Protein AF-A0A819XSJ1-F1 (afdb_monomer)

Foldseek 3Di:
DDPPPQAAECVLQQAQARDPALQDDPVSCVVRVVVVVHDPHHDDLVRVLVVLVVVLVPDPDLLSSLLSLVVNCSGHVLSSVVNCLVPVVPPLCSLEPPNLLVCLVCVVVSPDDDDDFDDDPVCVVPPVVRVVPDPDPPDQDFDDDQQQCPAVVGRSGPSCVSVRSSVVSFYHFAEAADLVVLLVQLVPDQEREAEQLGDDPVGGHDAPQSNCVSNVNRYLAEYQYADDWDQGPNAIAGHAHPHCLLQPLLVSLLCRLQVFQDDDVVLVVLLVVLQQVQQDPVCVSRSYSGDPSSCSVVSSLSSSLSSNVVSVVVVRGDDPPDDPDSSVSSVVVDDDSDNDDSDDDDDDDDDDD

Solvent-accessible surface area (backbone atoms only — not comparable to full-atom values): 20124 Å² total; per-residue (Å²): 132,82,87,78,73,82,62,54,30,72,55,32,74,63,38,14,87,70,24,58,73,50,49,50,49,72,64,54,22,55,79,37,55,38,62,85,79,55,73,95,62,71,41,57,70,64,62,51,41,53,56,47,51,55,56,46,68,72,41,96,46,56,61,60,34,29,53,52,50,52,56,34,39,63,46,19,37,46,59,34,50,36,44,39,68,78,35,39,84,79,37,45,39,30,50,4,38,50,31,29,58,61,44,22,79,37,28,86,79,70,67,82,71,93,73,86,86,86,84,58,88,85,38,74,93,39,57,65,67,59,56,66,70,51,91,67,86,87,78,78,80,86,70,84,79,77,14,63,69,37,54,80,74,35,65,51,36,80,32,32,48,41,50,37,64,18,51,82,61,42,84,52,32,57,56,80,57,54,68,71,58,40,35,51,42,38,77,74,32,88,61,28,77,46,72,20,52,19,10,22,65,99,22,22,20,53,54,69,60,58,49,32,64,43,28,78,62,40,44,48,41,30,18,30,29,82,61,79,69,40,78,56,97,89,45,64,34,42,59,16,59,66,39,67,68,55,44,54,57,6,53,49,49,21,33,59,70,35,40,39,77,67,87,58,71,65,54,55,51,50,34,54,50,50,47,57,75,59,46,47,73,73,38,45,72,28,45,21,84,39,52,61,76,86,48,40,67,58,45,16,48,54,24,15,37,54,47,40,56,50,24,58,77,69,65,36,36,65,51,76,78,76,67,94,52,52,60,61,53,51,57,73,68,49,91,69,64,60,90,71,85,86,70,83,88,82,80,86,77,86,78,87,128

Structure (mmCIF, N/CA/C/O backbone):
data_AF-A0A819XSJ1-F1
#
_entry.id   AF-A0A819XSJ1-F1
#
loop_
_atom_site.group_PDB
_atom_site.id
_atom_site.type_symbol
_atom_site.label_atom_id
_atom_site.label_alt_id
_atom_site.label_comp_id
_atom_site.label_asym_id
_atom_site.label_entity_id
_atom_site.label_seq_id
_atom_site.pdbx_PDB_ins_code
_atom_site.Cartn_x
_atom_site.Cartn_y
_atom_site.Cartn_z
_atom_site.occupancy
_atom_site.B_iso_or_equiv
_atom_site.auth_seq_id
_atom_site.auth_comp_id
_atom_site.auth_asym_id
_atom_site.auth_atom_id
_atom_site.pdbx_PDB_model_num
ATOM 1 N N . MET A 1 1 ? 4.311 -9.006 -23.759 1.00 27.94 1 MET A N 1
ATOM 2 C CA . MET A 1 1 ? 5.789 -9.013 -23.714 1.00 27.94 1 MET A CA 1
ATOM 3 C C . MET A 1 1 ? 6.229 -7.571 -23.551 1.00 27.94 1 MET A C 1
ATOM 5 O O . MET A 1 1 ? 5.946 -6.789 -24.447 1.00 27.94 1 MET A O 1
ATOM 9 N N . SER A 1 2 ? 6.826 -7.198 -22.417 1.00 34.12 2 SER A N 1
ATOM 10 C CA . SER A 1 2 ? 7.434 -5.867 -22.286 1.00 34.12 2 SER A CA 1
ATOM 11 C C . SER A 1 2 ? 8.738 -5.842 -23.084 1.00 34.12 2 SER A C 1
ATOM 13 O O . SER A 1 2 ? 9.500 -6.809 -23.054 1.00 34.12 2 SER A O 1
ATOM 15 N N . SER A 1 3 ? 8.996 -4.760 -23.816 1.00 36.22 3 SER A N 1
ATOM 16 C CA . SER A 1 3 ? 10.241 -4.569 -24.560 1.00 36.22 3 SER A CA 1
ATOM 17 C C . SER A 1 3 ? 11.361 -4.150 -23.607 1.00 36.22 3 SER A C 1
ATOM 19 O O . SER A 1 3 ? 11.744 -2.979 -23.562 1.00 36.22 3 SER A O 1
ATOM 21 N N . HIS A 1 4 ? 11.873 -5.103 -22.826 1.00 47.78 4 HIS A N 1
ATOM 22 C CA . HIS A 1 4 ? 13.018 -4.895 -21.942 1.00 47.78 4 HIS A CA 1
ATOM 23 C C . HIS A 1 4 ? 14.263 -4.525 -22.764 1.00 47.78 4 HIS A C 1
ATOM 25 O O . HIS A 1 4 ? 15.005 -5.379 -23.248 1.00 47.78 4 HIS A O 1
ATOM 31 N N . ARG A 1 5 ? 14.509 -3.219 -22.915 1.00 56.16 5 ARG A N 1
ATOM 32 C CA . ARG A 1 5 ? 15.832 -2.704 -23.269 1.00 56.16 5 ARG A CA 1
ATOM 33 C C . ARG A 1 5 ? 16.742 -2.972 -22.077 1.00 56.16 5 ARG A C 1
ATOM 35 O O . ARG A 1 5 ? 16.726 -2.197 -21.126 1.00 56.16 5 ARG A O 1
ATOM 42 N N . TYR A 1 6 ? 17.504 -4.062 -22.129 1.00 70.88 6 TYR A N 1
ATOM 43 C CA . TYR A 1 6 ? 18.502 -4.393 -21.113 1.00 70.88 6 TYR A CA 1
ATOM 44 C C . TYR A 1 6 ? 19.426 -3.191 -20.882 1.00 70.88 6 TYR A C 1
ATOM 46 O O . TYR A 1 6 ? 20.228 -2.827 -21.746 1.00 70.88 6 TYR A O 1
ATOM 54 N N . LEU A 1 7 ? 19.270 -2.545 -19.726 1.00 83.31 7 LEU A N 1
ATOM 55 C CA . LEU A 1 7 ? 20.141 -1.458 -19.308 1.00 83.31 7 LEU A CA 1
ATOM 56 C C . LEU A 1 7 ? 21.527 -2.036 -19.002 1.00 83.31 7 LEU A C 1
ATOM 58 O O . LEU A 1 7 ? 21.653 -3.147 -18.491 1.00 83.31 7 LEU A O 1
ATOM 62 N N . ILE A 1 8 ? 22.571 -1.274 -19.321 1.00 88.25 8 ILE A N 1
ATOM 63 C CA . ILE A 1 8 ? 23.965 -1.637 -19.043 1.00 88.25 8 ILE A CA 1
ATOM 64 C C . ILE A 1 8 ? 24.742 -0.422 -18.537 1.00 88.25 8 ILE A C 1
ATOM 66 O O . ILE A 1 8 ? 24.383 0.732 -18.798 1.00 88.25 8 ILE A O 1
ATOM 70 N N . GLY A 1 9 ? 25.826 -0.685 -17.813 1.00 89.88 9 GLY A N 1
ATOM 71 C CA . GLY A 1 9 ? 26.626 0.327 -17.142 1.00 89.88 9 GLY A CA 1
ATOM 72 C C . GLY A 1 9 ? 25.802 1.125 -16.132 1.00 89.88 9 GLY A C 1
ATOM 73 O O . GLY A 1 9 ? 24.841 0.630 -15.543 1.00 89.88 9 GLY A O 1
ATOM 74 N N . ARG A 1 10 ? 26.163 2.399 -15.953 1.00 91.31 10 ARG A N 1
ATOM 75 C CA . ARG A 1 10 ? 25.553 3.289 -14.953 1.00 91.31 10 ARG A CA 1
ATOM 76 C C . ARG A 1 10 ? 24.022 3.382 -15.043 1.00 91.31 10 ARG A C 1
ATOM 78 O O . ARG A 1 10 ? 23.401 3.639 -14.022 1.00 91.31 10 ARG A O 1
ATOM 85 N N . ASN A 1 11 ? 23.416 3.147 -16.208 1.00 90.38 11 ASN A N 1
ATOM 86 C CA . ASN A 1 11 ? 21.964 3.250 -16.381 1.00 90.38 11 ASN A CA 1
ATOM 87 C C . ASN A 1 11 ? 21.184 2.223 -15.538 1.00 90.38 11 ASN A C 1
ATOM 89 O O . ASN A 1 11 ? 20.106 2.555 -15.059 1.00 90.38 11 ASN A O 1
ATOM 93 N N . VAL A 1 12 ? 21.750 1.035 -15.278 1.00 89.75 12 VAL A N 1
ATOM 94 C CA . VAL A 1 12 ? 21.159 0.033 -14.361 1.00 89.75 12 VAL A CA 1
ATOM 95 C C . VAL A 1 12 ? 21.017 0.597 -12.942 1.00 89.75 12 VAL A C 1
ATOM 97 O O . VAL A 1 12 ? 20.032 0.343 -12.264 1.00 89.75 12 VAL A O 1
ATOM 100 N N . LEU A 1 13 ? 21.985 1.416 -12.519 1.00 90.12 13 LEU A N 1
ATOM 101 C CA . LEU A 1 13 ? 22.048 2.051 -11.195 1.00 90.12 13 LEU A CA 1
ATOM 102 C C . LEU A 1 13 ? 21.233 3.359 -11.114 1.00 90.12 13 LEU A C 1
ATOM 104 O O . LEU A 1 13 ? 21.347 4.102 -10.139 1.00 90.12 13 LEU A O 1
ATOM 108 N N . LEU A 1 14 ? 20.485 3.698 -12.170 1.00 89.06 14 LEU A N 1
ATOM 109 C CA . LEU A 1 14 ? 19.639 4.895 -12.255 1.00 89.06 14 LEU A CA 1
ATOM 110 C C . LEU A 1 14 ? 18.149 4.560 -12.420 1.00 89.06 14 LEU A C 1
ATOM 112 O O . LEU A 1 14 ? 17.313 5.405 -12.097 1.00 89.06 14 LEU A O 1
ATOM 116 N N . ASP A 1 15 ? 17.821 3.351 -12.885 1.00 88.06 15 ASP A N 1
ATOM 117 C CA . ASP A 1 15 ? 16.459 2.818 -12.906 1.00 88.06 15 ASP A CA 1
ATOM 118 C C . ASP A 1 15 ? 16.191 1.989 -11.641 1.00 88.06 15 ASP A C 1
ATOM 120 O O . ASP A 1 15 ? 16.697 0.874 -11.483 1.00 88.06 15 ASP A O 1
ATOM 124 N N . GLY A 1 16 ? 15.353 2.532 -10.754 1.00 86.69 16 GLY A N 1
ATOM 125 C CA . GLY A 1 16 ? 14.978 1.894 -9.493 1.00 86.69 16 GLY A CA 1
ATOM 126 C C . GLY A 1 16 ? 14.185 0.594 -9.638 1.00 86.69 16 GLY A C 1
ATOM 127 O O . GLY A 1 16 ? 14.072 -0.141 -8.659 1.00 86.69 16 GLY A O 1
ATOM 128 N N . ARG A 1 17 ? 13.686 0.263 -10.836 1.00 85.81 17 ARG A N 1
ATOM 129 C CA . ARG A 1 17 ? 13.107 -1.057 -11.129 1.00 85.81 17 ARG A CA 1
ATOM 130 C C . ARG A 1 17 ? 14.177 -2.137 -11.290 1.00 85.81 17 ARG A C 1
ATOM 132 O O . ARG A 1 17 ? 13.905 -3.298 -10.997 1.00 85.81 17 ARG A O 1
ATOM 139 N N . THR A 1 18 ? 15.379 -1.767 -11.745 1.00 87.12 18 THR A N 1
ATOM 140 C CA . THR A 1 18 ? 16.487 -2.707 -11.993 1.00 87.12 18 THR A CA 1
ATOM 141 C C . THR A 1 18 ? 17.602 -2.654 -10.953 1.00 87.12 18 THR A C 1
ATOM 143 O O . THR A 1 18 ? 18.296 -3.656 -10.784 1.00 87.12 18 THR A O 1
ATOM 146 N N . ASP A 1 19 ? 17.796 -1.530 -10.254 1.00 91.94 19 ASP A N 1
ATOM 147 C CA . ASP A 1 19 ? 18.868 -1.402 -9.263 1.00 91.94 19 ASP A CA 1
ATOM 148 C C . ASP A 1 19 ? 18.645 -2.312 -8.046 1.00 91.94 19 ASP A C 1
ATOM 150 O O . ASP A 1 19 ? 17.659 -2.198 -7.318 1.00 91.94 19 ASP A O 1
ATOM 154 N N . LYS A 1 20 ? 19.626 -3.180 -7.784 1.00 94.56 20 LYS A N 1
ATOM 155 C CA . LYS A 1 20 ? 19.745 -3.986 -6.560 1.00 94.56 20 LYS A CA 1
ATOM 156 C C . LYS A 1 20 ? 20.737 -3.367 -5.566 1.00 94.56 20 LYS A C 1
ATOM 158 O O . LYS A 1 20 ? 20.941 -3.889 -4.465 1.00 94.56 20 LYS A O 1
ATOM 163 N N . GLY A 1 21 ? 21.405 -2.273 -5.937 1.00 94.06 21 GLY A N 1
ATOM 164 C CA . GLY A 1 21 ? 22.485 -1.651 -5.185 1.00 94.06 21 GLY A CA 1
ATOM 165 C C . GLY A 1 21 ? 23.588 -2.655 -4.849 1.00 94.06 21 GLY A C 1
ATOM 166 O O . GLY A 1 21 ? 24.094 -3.387 -5.697 1.00 94.06 21 GLY A O 1
ATOM 167 N N . THR A 1 22 ? 23.946 -2.750 -3.570 1.00 95.44 22 THR A N 1
ATOM 168 C CA . THR A 1 22 ? 24.950 -3.711 -3.084 1.00 95.44 22 THR A CA 1
ATOM 169 C C . THR A 1 22 ? 24.550 -5.188 -3.203 1.00 95.44 22 THR A C 1
ATOM 171 O O . THR A 1 22 ? 25.403 -6.036 -2.954 1.00 95.44 22 THR A O 1
ATOM 174 N N . ALA A 1 23 ? 23.316 -5.528 -3.587 1.00 96.50 23 ALA A N 1
ATOM 175 C CA . ALA A 1 23 ? 22.876 -6.918 -3.732 1.00 96.50 23 ALA A CA 1
ATOM 176 C C . ALA A 1 23 ? 23.148 -7.535 -5.116 1.00 96.50 23 ALA A C 1
ATOM 178 O O . ALA A 1 23 ? 22.957 -8.737 -5.273 1.00 96.50 23 ALA A O 1
ATOM 179 N N . PHE A 1 24 ? 23.654 -6.772 -6.097 1.00 96.00 24 PHE A N 1
ATOM 180 C CA . PHE A 1 24 ? 24.162 -7.373 -7.337 1.00 96.00 24 PHE A CA 1
ATOM 181 C C . PHE A 1 24 ? 25.327 -8.331 -7.053 1.00 96.00 24 PHE A C 1
ATOM 183 O O . PHE A 1 24 ? 26.273 -7.957 -6.345 1.00 96.00 24 PHE A O 1
ATOM 190 N N . SER A 1 25 ? 25.300 -9.517 -7.660 1.00 95.06 25 SER A N 1
ATOM 191 C CA . SER A 1 25 ? 26.368 -10.521 -7.611 1.00 95.06 25 SER A CA 1
ATOM 192 C C . SER A 1 25 ? 27.633 -10.068 -8.364 1.00 95.06 25 SER A C 1
ATOM 194 O O . SER A 1 25 ? 27.624 -9.066 -9.082 1.00 95.06 25 SER A O 1
ATOM 196 N N . ILE A 1 26 ? 28.757 -10.788 -8.229 1.00 95.56 26 ILE A N 1
ATOM 197 C CA . ILE A 1 26 ? 29.963 -10.484 -9.028 1.00 95.56 26 ILE A CA 1
ATOM 198 C C . ILE A 1 26 ? 29.702 -10.689 -10.526 1.00 95.56 26 ILE A C 1
ATOM 200 O O . ILE A 1 26 ? 30.121 -9.853 -11.327 1.00 95.56 26 ILE A O 1
ATOM 204 N N . GLU A 1 27 ? 28.984 -11.753 -10.885 1.00 94.12 27 GLU A N 1
ATOM 205 C CA . GLU A 1 27 ? 28.634 -12.099 -12.265 1.00 94.12 27 GLU A CA 1
ATOM 206 C C . GLU A 1 27 ? 27.726 -11.034 -12.891 1.00 94.12 27 GLU A C 1
ATOM 208 O O . GLU A 1 27 ? 28.052 -10.496 -13.948 1.00 94.12 27 GLU A O 1
ATOM 213 N N . GLU A 1 28 ? 26.668 -10.622 -12.183 1.00 94.06 28 GLU A N 1
ATOM 214 C CA . GLU A 1 28 ? 25.808 -9.509 -12.596 1.00 94.06 28 GLU A CA 1
ATOM 215 C C . GLU A 1 28 ? 26.623 -8.230 -12.789 1.00 94.06 28 GLU A C 1
ATOM 217 O O . GLU A 1 28 ? 26.532 -7.577 -13.829 1.00 94.06 28 GLU A O 1
ATOM 222 N N . ARG A 1 29 ? 27.486 -7.888 -11.821 1.00 95.44 29 ARG A N 1
ATOM 223 C CA . ARG A 1 29 ? 28.317 -6.680 -11.908 1.00 95.44 29 ARG A CA 1
ATOM 224 C C . ARG A 1 29 ? 29.236 -6.692 -13.129 1.00 95.44 29 ARG A C 1
ATOM 226 O O . ARG A 1 29 ? 29.457 -5.637 -13.727 1.00 95.44 29 ARG A O 1
ATOM 233 N N . GLN A 1 30 ? 29.780 -7.851 -13.491 1.00 94.56 30 GLN A N 1
ATOM 234 C CA . GLN A 1 30 ? 30.650 -8.018 -14.654 1.00 94.56 30 GLN A CA 1
ATOM 235 C C . GLN A 1 30 ? 29.854 -7.963 -15.966 1.00 94.56 30 GLN A C 1
ATOM 237 O O . GLN A 1 30 ? 30.154 -7.123 -16.816 1.00 94.56 30 GLN A O 1
ATOM 242 N N . ALA A 1 31 ? 28.808 -8.781 -16.107 1.00 92.25 31 ALA A N 1
ATOM 243 C CA . ALA A 1 31 ? 27.982 -8.861 -17.312 1.00 92.25 31 ALA A CA 1
ATOM 244 C C . ALA A 1 31 ? 27.297 -7.522 -17.648 1.00 92.25 31 ALA A C 1
ATOM 246 O O . ALA A 1 31 ? 27.336 -7.064 -18.792 1.00 92.25 31 ALA A O 1
ATOM 247 N N . LEU A 1 32 ? 26.751 -6.844 -16.634 1.00 92.69 32 LEU A N 1
ATOM 248 C CA . LEU A 1 32 ? 26.070 -5.551 -16.765 1.00 92.69 32 LEU A CA 1
ATOM 249 C C . LEU A 1 32 ? 27.041 -4.362 -16.828 1.00 92.69 32 LEU A C 1
ATOM 251 O O . LEU A 1 32 ? 26.599 -3.229 -17.003 1.00 92.69 32 LEU A O 1
ATOM 255 N N . ARG A 1 33 ? 28.359 -4.587 -16.712 1.00 94.44 33 ARG A N 1
ATOM 256 C CA . ARG A 1 33 ? 29.413 -3.552 -16.758 1.00 94.44 33 ARG A CA 1
ATOM 257 C C . ARG A 1 33 ? 29.291 -2.478 -15.660 1.00 94.44 33 ARG A C 1
ATOM 259 O O . ARG A 1 33 ? 29.570 -1.305 -15.898 1.00 94.44 33 ARG A O 1
ATOM 266 N N . ILE A 1 34 ? 28.891 -2.890 -14.456 1.00 95.19 34 ILE A N 1
ATOM 267 C CA . ILE A 1 34 ? 28.808 -2.049 -13.242 1.00 95.19 34 ILE A CA 1
ATOM 268 C C . ILE A 1 34 ? 29.854 -2.423 -12.174 1.00 95.19 34 ILE A C 1
ATOM 270 O O . ILE A 1 34 ? 29.908 -1.813 -11.105 1.00 95.19 34 ILE A O 1
ATOM 274 N N . HIS A 1 35 ? 30.710 -3.413 -12.441 1.00 96.25 35 HIS A N 1
ATOM 275 C CA . HIS A 1 35 ? 31.839 -3.759 -11.579 1.00 96.25 35 HIS A CA 1
ATOM 276 C C . HIS A 1 35 ? 32.766 -2.545 -11.387 1.00 96.25 35 HIS A C 1
ATOM 278 O O . HIS A 1 35 ? 33.117 -1.864 -12.347 1.00 96.25 35 HIS A O 1
ATOM 284 N N . GLY A 1 36 ? 33.133 -2.251 -10.136 1.00 95.06 36 GLY A N 1
ATOM 285 C CA . GLY A 1 36 ? 33.873 -1.039 -9.762 1.00 95.06 36 GLY A CA 1
ATOM 286 C C . GLY A 1 36 ? 33.018 0.223 -9.551 1.00 95.06 36 GLY A C 1
ATOM 287 O O . GLY A 1 36 ? 33.526 1.185 -8.985 1.00 95.06 36 GLY A O 1
ATOM 288 N N . LEU A 1 37 ? 31.728 0.230 -9.922 1.00 95.56 37 LEU A N 1
ATOM 289 C CA . LEU A 1 37 ? 30.803 1.349 -9.644 1.00 95.56 37 LEU A CA 1
ATOM 290 C C . LEU A 1 37 ? 30.085 1.231 -8.285 1.00 95.56 37 LEU A C 1
ATOM 292 O O . LEU A 1 37 ? 29.332 2.122 -7.900 1.00 95.56 37 LEU A O 1
ATOM 296 N N . LEU A 1 38 ? 30.300 0.125 -7.569 1.00 95.19 38 LEU A N 1
ATOM 297 C CA . LEU A 1 38 ? 29.673 -0.216 -6.291 1.00 95.19 38 LEU A CA 1
ATOM 298 C C . LEU A 1 38 ? 30.745 -0.689 -5.293 1.00 95.19 38 LEU A C 1
ATOM 300 O O . LEU A 1 38 ? 31.745 -1.268 -5.729 1.00 95.19 38 LEU A O 1
ATOM 304 N N . PRO A 1 39 ? 30.537 -0.522 -3.969 1.00 96.00 39 PRO A N 1
ATOM 305 C CA . PRO A 1 39 ? 31.421 -1.085 -2.946 1.00 96.00 39 PRO A CA 1
ATOM 306 C C . PRO A 1 39 ? 31.663 -2.590 -3.160 1.00 96.00 39 PRO A C 1
ATOM 308 O O . PRO A 1 39 ? 30.738 -3.293 -3.572 1.00 96.00 39 PRO A O 1
ATOM 311 N N . PRO A 1 40 ? 32.865 -3.121 -2.866 1.00 93.06 40 PRO A N 1
ATOM 312 C CA . PRO A 1 40 ? 33.241 -4.495 -3.220 1.00 93.06 40 PRO A CA 1
ATOM 313 C C . PRO A 1 40 ? 32.474 -5.581 -2.449 1.00 93.06 40 PRO A C 1
ATOM 315 O O . PRO A 1 40 ? 32.539 -6.750 -2.819 1.00 93.06 40 PRO A O 1
ATOM 318 N N . SER A 1 41 ? 31.736 -5.220 -1.397 1.00 93.38 41 SER A N 1
ATOM 319 C CA . SER A 1 41 ? 30.855 -6.136 -0.677 1.00 93.38 41 SER A CA 1
ATOM 320 C C . SER A 1 41 ? 29.559 -6.421 -1.446 1.00 93.38 41 SER A C 1
ATOM 322 O O . SER A 1 41 ? 28.994 -5.558 -2.126 1.00 93.38 41 SER A O 1
ATOM 324 N N . ILE A 1 42 ? 29.069 -7.652 -1.299 1.00 96.31 42 ILE A N 1
ATOM 325 C CA . ILE A 1 42 ? 27.709 -8.050 -1.670 1.00 96.31 42 ILE A CA 1
ATOM 326 C C . ILE A 1 42 ? 26.881 -8.094 -0.383 1.00 96.31 42 ILE A C 1
ATOM 328 O O . ILE A 1 42 ? 27.366 -8.566 0.645 1.00 96.31 42 ILE A O 1
ATOM 332 N N . ALA A 1 43 ? 25.661 -7.565 -0.424 1.00 95.50 43 ALA A N 1
ATOM 333 C CA . ALA A 1 43 ? 24.709 -7.617 0.682 1.00 95.50 43 ALA A CA 1
ATOM 334 C C . ALA A 1 43 ? 23.510 -8.495 0.310 1.00 95.50 43 ALA A C 1
ATOM 336 O O . ALA A 1 43 ? 23.072 -8.479 -0.837 1.00 95.50 43 ALA A O 1
ATOM 337 N N . THR A 1 44 ? 22.948 -9.216 1.279 1.00 96.00 44 THR A N 1
ATOM 338 C CA . THR A 1 44 ? 21.600 -9.783 1.138 1.00 96.00 44 THR A CA 1
ATOM 339 C C . THR A 1 44 ? 20.558 -8.662 1.168 1.00 96.00 44 THR A C 1
ATOM 341 O O . THR A 1 44 ? 20.845 -7.555 1.639 1.00 96.00 44 THR A O 1
ATOM 344 N N . ILE A 1 45 ? 19.341 -8.925 0.685 1.00 94.81 45 ILE A N 1
ATOM 345 C CA . ILE A 1 45 ? 18.259 -7.932 0.761 1.00 94.81 45 ILE A CA 1
ATOM 346 C C . ILE A 1 45 ? 17.848 -7.683 2.222 1.00 94.81 45 ILE A C 1
ATOM 348 O O . ILE A 1 45 ? 17.537 -6.558 2.590 1.00 94.81 45 ILE A O 1
ATOM 352 N N . GLU A 1 46 ? 17.977 -8.688 3.087 1.00 96.12 46 GLU A N 1
ATOM 353 C CA . GLU A 1 46 ? 17.777 -8.602 4.536 1.00 96.12 46 GLU A CA 1
ATOM 354 C C . GLU A 1 46 ? 18.745 -7.589 5.174 1.00 96.12 46 GLU A C 1
ATOM 356 O O . GLU A 1 46 ? 18.301 -6.650 5.830 1.00 96.12 46 GLU A O 1
ATOM 361 N N . LEU A 1 47 ? 20.047 -7.674 4.868 1.00 96.19 47 LEU A N 1
ATOM 362 C CA . LEU A 1 47 ? 21.058 -6.716 5.343 1.00 96.19 47 LEU A CA 1
ATOM 363 C C . LEU A 1 47 ? 20.851 -5.298 4.773 1.00 96.19 47 LEU A C 1
ATOM 365 O O . LEU A 1 47 ? 21.309 -4.310 5.348 1.00 96.19 47 LEU A O 1
ATOM 369 N N . GLN A 1 48 ? 20.177 -5.168 3.627 1.00 97.31 48 GLN A N 1
ATOM 370 C CA . GLN A 1 48 ? 19.773 -3.866 3.092 1.00 97.31 48 GLN A CA 1
ATOM 371 C C . GLN A 1 48 ? 18.542 -3.295 3.818 1.00 97.31 48 GLN A C 1
ATOM 373 O O . GLN A 1 48 ? 18.495 -2.083 4.034 1.00 97.31 48 GLN A O 1
ATOM 378 N N . ILE A 1 49 ? 17.587 -4.142 4.226 1.00 96.38 49 ILE A N 1
ATOM 379 C CA . ILE A 1 49 ? 16.421 -3.759 5.040 1.00 96.38 49 ILE A CA 1
ATOM 380 C C . ILE A 1 49 ? 16.883 -3.295 6.425 1.00 96.38 49 ILE A C 1
ATOM 382 O O . ILE A 1 49 ? 16.530 -2.190 6.827 1.00 96.38 49 ILE A O 1
ATOM 386 N N . GLU A 1 50 ? 17.724 -4.077 7.111 1.00 96.62 50 GLU A N 1
ATOM 387 C CA . GLU A 1 50 ? 18.290 -3.739 8.430 1.00 96.62 50 GLU A CA 1
ATOM 388 C C . GLU A 1 50 ? 18.936 -2.348 8.418 1.00 96.62 50 GLU A C 1
ATOM 390 O O . GLU A 1 50 ? 18.497 -1.444 9.130 1.00 96.62 50 GLU A O 1
ATOM 395 N N . ARG A 1 51 ? 19.903 -2.136 7.514 1.00 96.44 51 ARG A N 1
ATOM 396 C CA . ARG A 1 51 ? 20.602 -0.852 7.358 1.00 96.44 51 ARG A CA 1
ATOM 397 C C . ARG A 1 51 ? 19.663 0.301 7.022 1.00 96.44 51 ARG A C 1
ATOM 399 O O . ARG A 1 51 ? 19.909 1.424 7.459 1.00 96.44 51 ARG A O 1
ATOM 406 N N . PHE A 1 52 ? 18.619 0.069 6.225 1.00 97.38 52 PHE A N 1
ATOM 407 C CA . PHE A 1 52 ? 17.654 1.122 5.921 1.00 97.38 52 PHE A CA 1
ATOM 408 C C . PHE A 1 52 ? 16.814 1.476 7.154 1.00 97.38 52 PHE A C 1
ATOM 410 O O . PHE A 1 52 ? 16.688 2.657 7.466 1.00 97.38 52 PHE A O 1
ATOM 417 N N . MET A 1 53 ? 16.307 0.482 7.886 1.00 97.62 53 MET A N 1
ATOM 418 C CA . MET A 1 53 ? 15.486 0.693 9.082 1.00 97.62 53 MET A CA 1
A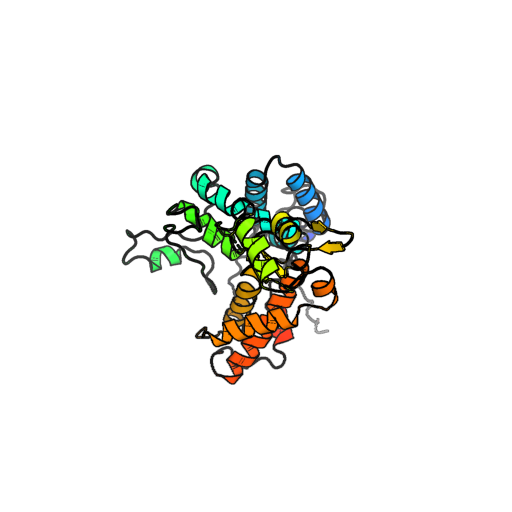TOM 419 C C . MET A 1 53 ? 16.266 1.338 10.233 1.00 97.62 53 MET A C 1
ATOM 421 O O . MET A 1 53 ? 15.730 2.217 10.902 1.00 97.62 53 MET A O 1
ATOM 425 N N . GLU A 1 54 ? 17.538 0.982 10.436 1.00 97.25 54 GLU A N 1
ATOM 426 C CA . GLU A 1 54 ? 18.425 1.683 11.379 1.00 97.25 54 GLU A CA 1
ATOM 427 C C . GLU A 1 54 ? 18.519 3.180 11.049 1.00 97.25 54 GLU A C 1
ATOM 429 O O . GLU A 1 54 ? 18.257 4.029 11.902 1.00 97.25 54 GLU A O 1
ATOM 434 N N . ASN A 1 55 ? 18.821 3.515 9.789 1.00 97.00 55 ASN A N 1
ATOM 435 C CA . ASN A 1 55 ? 18.918 4.906 9.347 1.00 97.00 55 ASN A CA 1
ATOM 436 C C . ASN A 1 55 ? 17.567 5.639 9.416 1.00 97.00 55 ASN A C 1
ATOM 438 O O . ASN A 1 55 ? 17.546 6.814 9.769 1.00 97.00 55 ASN A O 1
ATOM 442 N N . LEU A 1 56 ? 16.449 4.964 9.122 1.00 96.88 56 LEU A N 1
ATOM 443 C CA . LEU A 1 56 ? 15.093 5.523 9.185 1.00 96.88 56 LEU A CA 1
ATOM 444 C C . LEU A 1 56 ? 14.682 5.875 10.626 1.00 96.88 56 LEU A C 1
ATOM 446 O O . LEU A 1 56 ? 14.134 6.949 10.884 1.00 96.88 56 LEU A O 1
ATOM 450 N N . ARG A 1 57 ? 14.993 4.999 11.588 1.00 96.50 57 ARG A N 1
ATOM 451 C CA . ARG A 1 57 ? 14.708 5.215 13.016 1.00 96.50 57 ARG A CA 1
ATOM 452 C C . ARG A 1 57 ? 15.519 6.379 13.588 1.00 96.50 57 ARG A C 1
ATOM 454 O O . ARG A 1 57 ? 14.971 7.173 14.349 1.00 96.50 57 ARG A O 1
ATOM 461 N N . LEU A 1 58 ? 16.774 6.532 13.154 1.00 96.75 58 LEU A N 1
ATOM 462 C CA . LEU A 1 58 ? 17.670 7.635 13.532 1.00 96.75 58 LEU A CA 1
ATOM 463 C C . LEU A 1 58 ? 17.273 9.015 12.967 1.00 96.75 58 LEU A C 1
ATOM 465 O O . LEU A 1 58 ? 17.854 10.020 13.378 1.00 96.75 58 LEU A O 1
ATOM 469 N N . MET A 1 59 ? 16.310 9.101 12.042 1.00 96.62 59 MET A N 1
ATOM 470 C CA . MET A 1 59 ? 15.840 10.392 11.518 1.00 96.62 59 MET A CA 1
ATOM 471 C C . MET A 1 59 ? 15.044 11.170 12.578 1.00 96.62 59 MET A C 1
ATOM 473 O O . MET A 1 59 ? 14.357 10.548 13.388 1.00 96.62 59 MET A O 1
ATOM 477 N N . PRO A 1 60 ? 15.101 12.516 12.588 1.00 94.75 60 PRO A N 1
ATOM 478 C CA . PRO A 1 60 ? 14.531 13.315 13.675 1.00 94.75 60 PRO A CA 1
ATOM 479 C C . PRO A 1 60 ? 12.996 13.362 13.680 1.00 94.75 60 PRO A C 1
ATOM 481 O O . PRO A 1 60 ? 12.399 13.570 14.734 1.00 94.75 60 PRO A O 1
ATOM 484 N N . ASP A 1 61 ? 12.354 13.190 12.523 1.00 93.12 61 ASP A N 1
ATOM 485 C CA . ASP A 1 61 ? 10.915 13.387 12.343 1.00 93.12 61 ASP A CA 1
ATOM 486 C C . ASP A 1 61 ? 10.348 12.558 11.174 1.00 93.12 61 ASP A C 1
ATOM 488 O O . ASP A 1 61 ? 11.080 12.101 10.292 1.00 93.12 61 ASP A O 1
ATOM 492 N N . ASP A 1 62 ? 9.026 12.393 11.144 1.00 91.06 62 ASP A N 1
ATOM 493 C CA . ASP A 1 62 ? 8.355 11.534 10.163 1.00 91.06 62 ASP A CA 1
ATOM 494 C C . ASP A 1 62 ? 8.373 12.080 8.730 1.00 91.06 62 ASP A C 1
ATOM 496 O O . ASP A 1 62 ? 8.394 11.294 7.785 1.00 91.06 62 ASP A O 1
ATOM 500 N N . LEU A 1 63 ? 8.447 13.401 8.525 1.00 91.31 63 LEU A N 1
ATOM 501 C CA . LEU A 1 63 ? 8.592 13.968 7.181 1.00 91.31 63 LEU A CA 1
ATOM 502 C C . LEU A 1 63 ? 9.981 13.650 6.613 1.00 91.31 63 LEU A C 1
ATOM 504 O O . LEU A 1 63 ? 10.084 13.265 5.448 1.00 91.31 63 LEU A O 1
ATOM 508 N N . SER A 1 64 ? 11.032 13.731 7.435 1.00 94.50 64 SER A N 1
ATOM 509 C CA . SER A 1 64 ? 12.367 13.239 7.065 1.00 94.50 64 SER A CA 1
ATOM 510 C C . SER A 1 64 ? 12.332 11.749 6.690 1.00 94.50 64 SER A C 1
ATOM 512 O O . SER A 1 64 ? 12.887 11.360 5.658 1.00 94.50 64 SER A O 1
ATOM 514 N N . ARG A 1 65 ? 11.606 10.920 7.456 1.00 96.06 65 ARG A N 1
ATOM 515 C CA . ARG A 1 65 ? 11.423 9.484 7.161 1.00 96.06 65 ARG A CA 1
ATOM 516 C C . ARG A 1 65 ? 10.656 9.233 5.859 1.00 96.06 65 ARG A C 1
ATOM 518 O O . ARG A 1 65 ? 11.066 8.387 5.067 1.00 96.06 65 ARG A O 1
ATOM 525 N N . TYR A 1 66 ? 9.591 9.988 5.590 1.00 91.75 66 TYR A N 1
ATOM 526 C CA . TYR A 1 66 ? 8.840 9.930 4.330 1.00 91.75 66 TYR A CA 1
ATOM 527 C C . TYR A 1 66 ? 9.715 10.282 3.122 1.00 91.75 66 TYR A C 1
ATOM 529 O O . TYR A 1 66 ? 9.703 9.561 2.126 1.00 91.75 66 TYR A O 1
ATOM 537 N N . ILE A 1 67 ? 10.531 11.339 3.220 1.00 92.69 67 ILE A N 1
ATOM 538 C CA . ILE A 1 67 ? 11.483 11.715 2.162 1.00 92.69 67 ILE A CA 1
ATOM 539 C C . ILE A 1 67 ? 12.476 10.569 1.907 1.00 92.69 67 ILE A C 1
ATOM 541 O O . ILE A 1 67 ? 12.731 10.225 0.752 1.00 92.69 67 ILE A O 1
ATOM 545 N N . ALA A 1 68 ? 12.987 9.923 2.959 1.00 95.50 68 ALA A N 1
ATOM 546 C CA . ALA A 1 68 ? 13.884 8.775 2.830 1.00 95.50 68 ALA A CA 1
ATOM 547 C C . ALA A 1 68 ? 13.214 7.538 2.201 1.00 95.50 68 ALA A C 1
ATOM 549 O O . ALA A 1 68 ? 13.846 6.845 1.402 1.00 95.50 68 ALA A O 1
ATOM 550 N N . LEU A 1 69 ? 11.940 7.281 2.514 1.00 94.12 69 LEU A N 1
ATOM 551 C CA . LEU A 1 69 ? 11.132 6.215 1.909 1.00 94.12 69 LEU A CA 1
ATOM 552 C C . LEU A 1 69 ? 10.839 6.490 0.424 1.00 94.12 69 LEU A C 1
ATOM 554 O O . LEU A 1 69 ? 11.051 5.607 -0.407 1.00 94.12 69 LEU A O 1
ATOM 558 N N . LEU A 1 70 ? 10.461 7.719 0.051 1.00 89.94 70 LEU A N 1
ATOM 559 C CA . LEU A 1 70 ? 10.305 8.105 -1.358 1.00 89.94 70 LEU A CA 1
ATOM 560 C C . LEU A 1 70 ? 11.622 8.006 -2.139 1.00 89.94 70 LEU A C 1
ATOM 562 O O . LEU A 1 70 ? 11.619 7.532 -3.277 1.00 89.94 70 LEU A O 1
ATOM 566 N N . ALA A 1 71 ? 12.738 8.415 -1.529 1.00 92.88 71 ALA A N 1
ATOM 567 C CA . ALA A 1 71 ? 14.073 8.324 -2.114 1.00 92.88 71 ALA A CA 1
ATOM 568 C C . ALA A 1 71 ? 14.605 6.880 -2.180 1.00 92.88 71 ALA A C 1
ATOM 570 O O . ALA A 1 71 ? 15.498 6.595 -2.980 1.00 92.88 71 ALA A O 1
ATOM 571 N N . LEU A 1 72 ? 14.084 5.964 -1.352 1.00 95.00 72 LEU A N 1
ATOM 572 C CA . LEU A 1 72 ? 14.292 4.524 -1.498 1.00 95.00 72 LEU A CA 1
ATOM 573 C C . LEU A 1 72 ? 13.497 3.987 -2.693 1.00 95.00 72 LEU A C 1
ATOM 575 O O . LEU A 1 72 ? 14.102 3.350 -3.548 1.00 95.00 72 LEU A O 1
ATOM 579 N N . GLN A 1 73 ? 12.205 4.310 -2.813 1.00 90.69 73 GLN A N 1
ATOM 580 C CA . GLN A 1 73 ? 11.377 3.937 -3.971 1.00 90.69 73 GLN A CA 1
ATOM 581 C C . GLN A 1 73 ? 12.000 4.407 -5.298 1.00 90.69 73 GLN A C 1
ATOM 583 O O . GLN A 1 73 ? 12.070 3.648 -6.256 1.00 90.69 73 GLN A O 1
ATOM 588 N N . ASP A 1 74 ? 12.530 5.634 -5.331 1.00 88.94 74 ASP A N 1
ATOM 589 C CA . ASP A 1 74 ? 13.189 6.236 -6.503 1.00 88.94 74 ASP A CA 1
ATOM 590 C C . ASP A 1 74 ? 14.579 5.674 -6.835 1.00 88.94 74 ASP A C 1
ATOM 592 O O . ASP A 1 74 ? 15.197 6.125 -7.809 1.00 88.94 74 ASP A O 1
ATOM 596 N N . ARG A 1 75 ? 15.097 4.765 -6.002 1.00 92.06 75 ARG A N 1
ATOM 597 C CA . ARG A 1 75 ? 16.429 4.161 -6.123 1.00 92.06 75 ARG A CA 1
ATOM 598 C C . ARG A 1 75 ? 16.370 2.648 -6.277 1.00 92.06 75 ARG A C 1
ATOM 600 O O . ARG A 1 75 ? 17.177 2.125 -7.018 1.00 92.06 75 ARG A O 1
ATOM 607 N N . ASN A 1 76 ? 15.474 1.967 -5.570 1.00 94.44 76 ASN A N 1
ATOM 608 C CA . ASN A 1 76 ? 15.347 0.513 -5.545 1.00 94.44 76 ASN A CA 1
ATOM 609 C C . ASN A 1 76 ? 13.926 0.149 -5.072 1.00 94.44 76 ASN A C 1
ATOM 611 O O . ASN A 1 76 ? 13.630 0.082 -3.875 1.00 94.44 76 ASN A O 1
ATOM 615 N N . GLU A 1 77 ? 13.037 -0.050 -6.043 1.00 90.00 77 GLU A N 1
ATOM 616 C CA . GLU A 1 77 ? 11.603 -0.298 -5.868 1.00 90.00 77 GLU A CA 1
ATOM 617 C C . GLU A 1 77 ? 11.344 -1.629 -5.136 1.00 90.00 77 GLU A C 1
ATOM 619 O O . GLU A 1 77 ? 10.471 -1.719 -4.271 1.00 90.00 77 GLU A O 1
ATOM 624 N N . THR A 1 78 ? 12.177 -2.643 -5.398 1.00 93.44 78 THR A N 1
ATOM 625 C CA . THR A 1 78 ? 12.087 -3.961 -4.745 1.00 93.44 78 THR A CA 1
ATOM 626 C C . THR A 1 78 ? 12.387 -3.870 -3.246 1.00 93.44 78 THR A C 1
ATOM 628 O O . THR A 1 78 ? 11.654 -4.425 -2.425 1.00 93.44 78 THR A O 1
ATOM 631 N N . LEU A 1 79 ? 13.443 -3.142 -2.870 1.00 95.88 79 LEU A N 1
ATOM 632 C CA . LEU A 1 79 ? 13.824 -2.918 -1.476 1.00 95.88 79 LEU A CA 1
ATOM 633 C C . LEU A 1 79 ? 12.819 -2.013 -0.754 1.00 95.88 79 LEU A C 1
ATOM 635 O O . LEU A 1 79 ? 12.495 -2.287 0.399 1.00 95.88 79 LEU A O 1
ATOM 639 N N . PHE A 1 80 ? 12.273 -0.994 -1.429 1.00 94.44 80 PHE A N 1
ATOM 640 C CA . PHE A 1 80 ? 11.169 -0.181 -0.907 1.00 94.44 80 PHE A CA 1
ATOM 641 C C . PHE A 1 80 ? 9.973 -1.049 -0.506 1.00 94.44 80 PHE A C 1
ATOM 643 O O . PHE A 1 80 ? 9.568 -1.041 0.657 1.00 94.44 80 PHE A O 1
ATOM 650 N N . TYR A 1 81 ? 9.452 -1.862 -1.429 1.00 85.94 81 TYR A N 1
ATOM 651 C CA . TYR A 1 81 ? 8.312 -2.721 -1.121 1.00 85.94 81 TYR A CA 1
ATOM 652 C C . TYR A 1 81 ? 8.647 -3.817 -0.101 1.00 85.94 81 TYR A C 1
ATOM 654 O O . TYR A 1 81 ? 7.772 -4.172 0.688 1.00 85.94 81 TYR A O 1
ATOM 662 N N . ARG A 1 82 ? 9.894 -4.311 -0.024 1.00 90.06 82 ARG A N 1
ATOM 663 C CA . ARG A 1 82 ? 10.304 -5.219 1.063 1.00 90.06 82 ARG A CA 1
ATOM 664 C C . ARG A 1 82 ? 10.325 -4.558 2.432 1.00 90.06 82 ARG A C 1
ATOM 666 O O . ARG A 1 82 ? 9.844 -5.177 3.377 1.00 90.06 82 ARG A O 1
ATOM 673 N N . VAL A 1 83 ? 10.839 -3.333 2.537 1.00 92.75 83 VAL A N 1
ATOM 674 C CA . VAL A 1 83 ? 10.800 -2.546 3.777 1.00 92.75 83 VAL A CA 1
ATOM 675 C C . VAL A 1 83 ? 9.353 -2.352 4.229 1.00 92.75 83 VAL A C 1
ATOM 677 O O . VAL A 1 83 ? 9.044 -2.672 5.375 1.00 92.75 83 VAL A O 1
ATOM 680 N N . LEU A 1 84 ? 8.454 -1.932 3.326 1.00 84.00 84 LEU A N 1
ATOM 681 C CA . LEU A 1 84 ? 7.035 -1.772 3.662 1.00 84.00 84 LEU A CA 1
ATOM 682 C C . LEU A 1 84 ? 6.391 -3.092 4.102 1.00 84.00 84 LEU A C 1
ATOM 684 O O . LEU A 1 84 ? 5.733 -3.139 5.133 1.00 84.00 84 LEU A O 1
ATOM 688 N N . MET A 1 85 ? 6.606 -4.184 3.361 1.00 81.88 85 MET A N 1
ATOM 689 C CA . MET A 1 85 ? 6.028 -5.490 3.695 1.00 81.88 85 MET A CA 1
ATOM 690 C C . MET A 1 85 ? 6.519 -6.024 5.047 1.00 81.88 85 MET A C 1
ATOM 692 O O . MET A 1 85 ? 5.716 -6.534 5.821 1.00 81.88 85 MET A O 1
ATOM 696 N N . GLN A 1 86 ? 7.818 -5.910 5.337 1.00 85.12 86 GLN A N 1
ATOM 697 C CA . GLN A 1 86 ? 8.429 -6.472 6.546 1.00 85.12 86 GLN A CA 1
ATOM 698 C C . GLN A 1 86 ? 8.212 -5.603 7.797 1.00 85.12 86 GLN A C 1
ATOM 700 O O . GLN A 1 86 ? 8.258 -6.118 8.910 1.00 85.12 86 GLN A O 1
ATOM 705 N N . HIS A 1 87 ? 7.943 -4.306 7.627 1.00 85.88 87 HIS A N 1
ATOM 706 C CA . HIS A 1 87 ? 7.716 -3.350 8.715 1.00 85.88 87 HIS A CA 1
ATOM 707 C C . HIS A 1 87 ? 6.411 -2.566 8.501 1.00 85.88 87 HIS A C 1
ATOM 709 O O . HIS A 1 87 ? 6.385 -1.339 8.600 1.00 85.88 87 HIS A O 1
ATOM 715 N N . THR A 1 88 ? 5.322 -3.279 8.183 1.00 76.81 88 THR A N 1
ATOM 716 C CA . THR A 1 88 ? 4.035 -2.681 7.770 1.00 76.81 88 THR A CA 1
ATOM 717 C C . THR A 1 88 ? 3.504 -1.683 8.808 1.00 76.81 88 THR A C 1
ATOM 719 O O . THR A 1 88 ? 3.186 -0.551 8.452 1.00 76.81 88 THR A O 1
ATOM 722 N N . GLU A 1 89 ? 3.463 -2.048 10.093 1.00 77.88 89 GLU A N 1
ATOM 723 C CA . GLU A 1 89 ? 2.960 -1.164 11.160 1.00 77.88 89 GLU A CA 1
ATOM 724 C C . GLU A 1 89 ? 3.803 0.115 11.332 1.00 77.88 89 GLU A C 1
ATOM 726 O O . GLU A 1 89 ? 3.253 1.203 11.482 1.00 77.88 89 GLU A O 1
ATOM 731 N N . GLU A 1 90 ? 5.132 0.004 11.252 1.00 84.38 90 GLU A N 1
ATOM 732 C CA . GLU A 1 90 ? 6.064 1.125 11.440 1.00 84.38 90 GLU A CA 1
ATOM 733 C C . GLU A 1 90 ? 6.120 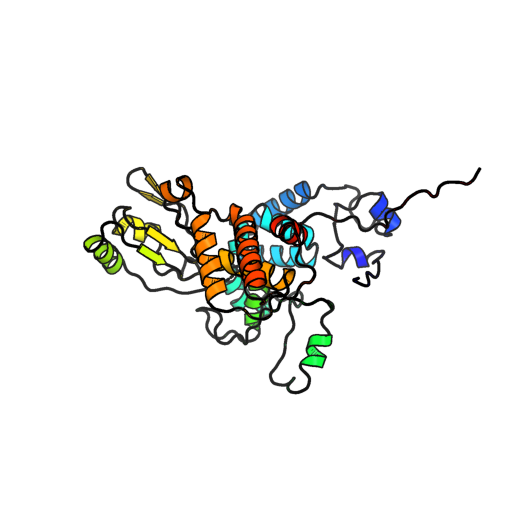2.061 10.219 1.00 84.38 90 GLU A C 1
ATOM 735 O O . GLU A 1 90 ? 6.375 3.255 10.360 1.00 84.38 90 GLU A O 1
ATOM 740 N N . THR A 1 91 ? 5.882 1.541 9.009 1.00 86.38 91 THR A N 1
ATOM 741 C CA . THR A 1 91 ? 6.136 2.273 7.754 1.00 86.38 91 THR A CA 1
ATOM 742 C C . THR A 1 91 ? 4.885 2.741 7.015 1.00 86.38 91 THR A C 1
ATOM 744 O O . THR A 1 91 ? 4.943 3.780 6.353 1.00 86.38 91 THR A O 1
ATOM 747 N N . MET A 1 92 ? 3.735 2.072 7.160 1.00 79.75 92 MET A N 1
ATOM 748 C CA . MET A 1 92 ? 2.468 2.546 6.580 1.00 79.75 92 MET A CA 1
ATOM 749 C C . MET A 1 92 ? 2.064 3.953 7.075 1.00 79.75 92 MET A C 1
ATOM 751 O O . MET A 1 92 ? 1.663 4.765 6.239 1.00 79.75 92 MET A O 1
ATOM 755 N N . PRO A 1 93 ? 2.240 4.328 8.363 1.00 81.50 93 PRO A N 1
ATOM 756 C CA . PRO A 1 93 ? 1.956 5.690 8.833 1.00 81.50 93 PRO A CA 1
ATOM 757 C C . PRO A 1 93 ? 2.939 6.756 8.321 1.00 81.50 93 PRO A C 1
ATOM 759 O O . PRO A 1 93 ? 2.683 7.959 8.437 1.00 81.50 93 PRO A O 1
ATOM 762 N N . LEU A 1 94 ? 4.073 6.322 7.758 1.00 86.88 94 LEU A N 1
ATOM 763 C CA . LEU A 1 94 ? 5.082 7.187 7.152 1.00 86.88 94 LEU A CA 1
ATOM 764 C C . LEU A 1 94 ? 4.779 7.431 5.673 1.00 86.88 94 LEU A C 1
ATOM 766 O O . LEU A 1 94 ? 4.787 8.582 5.255 1.00 86.88 94 LEU A O 1
ATOM 770 N N . VAL A 1 95 ? 4.462 6.393 4.885 1.00 81.31 95 VAL A N 1
ATOM 771 C CA . VAL A 1 95 ? 4.044 6.575 3.475 1.00 81.31 95 VAL A CA 1
ATOM 772 C C . VAL A 1 95 ? 2.622 7.133 3.334 1.00 81.31 95 VAL A C 1
ATOM 774 O O . VAL A 1 95 ? 2.302 7.708 2.292 1.00 81.31 95 VAL A O 1
ATOM 777 N N . TYR A 1 96 ? 1.799 7.032 4.387 1.00 73.06 96 TYR A N 1
ATOM 778 C CA . TYR A 1 96 ? 0.429 7.544 4.431 1.00 73.06 96 TYR A CA 1
ATOM 779 C C . TYR A 1 96 ? 0.132 8.423 5.643 1.00 73.06 96 TYR A C 1
ATOM 781 O O . TYR A 1 96 ? 0.954 9.234 6.050 1.00 73.06 96 TYR A O 1
ATOM 789 N N . THR A 1 97 ? -1.087 8.341 6.177 1.00 63.19 97 THR A N 1
ATOM 790 C CA . THR A 1 97 ? -1.527 9.072 7.352 1.00 63.19 97 THR A CA 1
ATOM 791 C C . THR A 1 97 ? -0.807 8.617 8.619 1.00 63.19 97 THR A C 1
ATOM 793 O O . THR A 1 97 ? -0.841 7.426 8.918 1.00 63.19 97 THR A O 1
ATOM 796 N N . PRO A 1 98 ? -0.258 9.550 9.423 1.00 72.88 98 PRO A N 1
ATOM 797 C CA . PRO A 1 98 ? -0.414 11.010 9.301 1.00 72.88 98 PRO A CA 1
ATOM 798 C C . PRO A 1 98 ? 0.411 11.710 8.214 1.00 72.88 98 PRO A C 1
ATOM 800 O O . PRO A 1 98 ? -0.032 12.698 7.622 1.00 72.88 98 PRO A O 1
ATOM 803 N N . THR A 1 99 ? 1.612 11.206 7.981 1.00 83.19 99 THR A N 1
ATOM 804 C CA . THR A 1 99 ? 2.756 11.919 7.407 1.00 83.19 99 THR A CA 1
ATOM 805 C C . THR A 1 99 ? 2.538 12.467 5.995 1.00 83.19 99 THR A C 1
ATOM 807 O O . THR A 1 99 ? 2.925 13.602 5.710 1.00 83.19 99 THR A O 1
ATOM 810 N N . VAL A 1 100 ? 1.842 11.731 5.126 1.00 80.06 100 VAL A N 1
ATOM 811 C CA . VAL A 1 100 ? 1.515 12.146 3.751 1.00 80.06 100 VAL A CA 1
ATOM 812 C C . VAL A 1 100 ? 0.767 13.481 3.695 1.00 80.06 100 VAL A C 1
ATOM 814 O O . VAL A 1 100 ? 0.943 14.244 2.750 1.00 80.06 100 VAL A O 1
ATOM 817 N N . GLY A 1 101 ? -0.041 13.808 4.710 1.00 75.62 101 GLY A N 1
ATOM 818 C CA . GLY A 1 101 ? -0.765 15.078 4.766 1.00 75.62 101 GLY A CA 1
ATOM 819 C C . GLY A 1 101 ? 0.189 16.259 4.945 1.00 75.62 101 GLY A C 1
ATOM 820 O O . GLY A 1 101 ? 0.124 17.237 4.200 1.00 75.62 101 GLY A O 1
ATOM 821 N N . LEU A 1 102 ? 1.139 16.126 5.874 1.00 81.31 102 LEU A N 1
ATOM 822 C CA . LEU A 1 102 ? 2.218 17.093 6.087 1.00 81.31 102 LEU A CA 1
ATOM 823 C C . LEU A 1 102 ? 3.144 17.182 4.862 1.00 81.31 102 LEU A C 1
ATOM 825 O O . LEU A 1 102 ? 3.599 18.270 4.505 1.00 81.31 102 LEU A O 1
ATOM 829 N N . ALA A 1 103 ? 3.386 16.055 4.190 1.00 85.38 103 ALA A N 1
ATOM 830 C CA . ALA A 1 103 ? 4.133 16.014 2.940 1.00 85.38 103 ALA A CA 1
ATOM 831 C C . ALA A 1 103 ? 3.406 16.728 1.789 1.00 85.38 103 ALA A C 1
ATOM 833 O O . ALA A 1 103 ? 4.055 17.441 1.031 1.00 85.38 103 ALA A O 1
ATOM 834 N N . CYS A 1 104 ? 2.075 16.618 1.689 1.00 80.50 104 CYS A N 1
ATOM 835 C CA . CYS A 1 104 ? 1.274 17.384 0.729 1.00 80.50 104 CYS A CA 1
ATOM 836 C C . CYS A 1 104 ? 1.322 18.886 1.044 1.00 80.50 104 CYS A C 1
ATOM 838 O O . CYS A 1 104 ? 1.601 19.685 0.157 1.00 80.50 104 CYS A O 1
ATOM 840 N N . GLN A 1 105 ? 1.155 19.295 2.309 1.00 78.81 105 GLN A N 1
ATOM 841 C CA . GLN A 1 105 ? 1.288 20.711 2.702 1.00 78.81 105 GLN A CA 1
ATOM 842 C C . GLN A 1 105 ? 2.655 21.316 2.340 1.00 78.81 105 GLN A C 1
ATOM 844 O O . GLN A 1 105 ? 2.757 22.518 2.108 1.00 78.81 105 GLN A O 1
ATOM 849 N N . LYS A 1 106 ? 3.706 20.491 2.297 1.00 86.12 106 LYS A N 1
ATOM 850 C CA . LYS A 1 106 ? 5.081 20.893 1.979 1.00 86.12 106 LYS A CA 1
ATOM 851 C C . LYS A 1 106 ? 5.549 20.423 0.596 1.00 86.12 106 LYS A C 1
ATOM 853 O O . LYS A 1 106 ? 6.745 20.501 0.332 1.00 86.12 106 LYS A O 1
ATOM 858 N N . TYR A 1 107 ? 4.659 19.958 -0.288 1.00 84.44 107 TYR A N 1
ATOM 859 C CA . TYR A 1 107 ? 5.044 19.188 -1.482 1.00 84.44 107 TYR A CA 1
ATOM 860 C C . TYR A 1 107 ? 6.042 19.937 -2.378 1.00 84.44 107 TYR A C 1
ATOM 862 O O . TYR A 1 107 ? 7.113 19.413 -2.672 1.00 84.44 107 TYR A O 1
ATOM 870 N N . GLY A 1 108 ? 5.765 21.204 -2.706 1.00 82.69 108 GLY A N 1
ATOM 871 C CA . GLY A 1 108 ? 6.680 22.063 -3.470 1.00 82.69 108 GLY A CA 1
ATOM 872 C C . GLY A 1 108 ? 8.018 22.404 -2.786 1.00 82.69 108 GLY A C 1
ATOM 873 O O . GLY A 1 108 ? 8.928 22.867 -3.465 1.00 82.69 108 GLY A O 1
ATOM 874 N N . LEU A 1 109 ? 8.171 22.167 -1.476 1.00 84.75 109 LEU A N 1
ATOM 875 C CA . LEU A 1 109 ? 9.441 22.320 -0.743 1.00 84.75 109 LEU A CA 1
ATOM 876 C C . LEU A 1 109 ? 10.256 21.018 -0.690 1.00 84.75 109 LEU A C 1
ATOM 878 O O . LEU A 1 109 ? 11.475 21.072 -0.561 1.00 84.75 109 LEU A O 1
ATOM 882 N N . ILE A 1 110 ? 9.592 19.859 -0.763 1.00 85.00 110 ILE A N 1
ATOM 883 C CA . ILE A 1 110 ? 10.219 18.524 -0.709 1.00 85.00 110 ILE A CA 1
ATOM 884 C C . ILE A 1 110 ? 10.329 17.858 -2.093 1.00 85.00 110 ILE A C 1
ATOM 886 O O . ILE A 1 110 ? 10.730 16.699 -2.198 1.00 85.00 110 ILE A O 1
ATOM 890 N N . PHE A 1 111 ? 9.945 18.569 -3.156 1.00 84.00 111 PHE A N 1
ATOM 891 C CA . PHE A 1 111 ? 9.943 18.066 -4.526 1.00 84.00 111 PHE A CA 1
ATOM 892 C C . PHE A 1 111 ? 11.369 17.749 -5.008 1.00 84.00 111 PHE A C 1
ATOM 894 O O . PHE A 1 111 ? 12.217 18.635 -5.088 1.00 84.00 111 PHE A O 1
ATOM 901 N N . ALA A 1 112 ? 11.619 16.482 -5.355 1.00 79.56 112 ALA A N 1
ATOM 902 C CA . ALA A 1 112 ? 12.940 15.988 -5.765 1.00 79.56 112 ALA A CA 1
ATOM 903 C C . ALA A 1 112 ? 12.919 15.274 -7.129 1.00 79.56 112 ALA A C 1
ATOM 905 O O . ALA A 1 112 ? 13.684 15.624 -8.026 1.00 79.56 112 ALA A O 1
ATOM 906 N N . LYS A 1 113 ? 12.016 14.301 -7.306 1.00 79.94 113 LYS A N 1
ATOM 907 C CA . LYS A 1 113 ? 11.663 13.704 -8.604 1.00 79.94 113 LYS A CA 1
ATOM 908 C C . LYS A 1 113 ? 10.146 13.826 -8.815 1.00 79.94 113 LYS A C 1
ATOM 910 O O . LYS A 1 113 ? 9.403 13.662 -7.845 1.00 79.94 113 LYS A O 1
ATOM 915 N N . PRO A 1 114 ? 9.662 14.066 -10.047 1.00 79.81 114 PRO A N 1
ATOM 916 C CA . PRO A 1 114 ? 8.241 13.947 -10.348 1.00 79.81 114 PRO A CA 1
ATOM 917 C C . PRO A 1 114 ? 7.798 12.482 -10.222 1.00 79.81 114 PRO A C 1
ATOM 919 O O . PRO A 1 114 ? 8.436 11.584 -10.768 1.00 79.81 114 PRO A O 1
ATOM 922 N N . LYS A 1 115 ? 6.685 12.254 -9.521 1.00 75.25 115 LYS A N 1
ATOM 923 C CA . LYS A 1 115 ? 5.988 10.965 -9.432 1.00 75.25 115 LYS A CA 1
ATOM 924 C C . LYS A 1 115 ? 4.535 11.191 -9.860 1.00 75.25 115 LYS A C 1
ATOM 926 O O . LYS A 1 115 ? 3.918 12.153 -9.407 1.00 75.25 115 LYS A O 1
ATOM 931 N N . GLY A 1 116 ? 4.008 10.322 -10.722 1.00 82.38 116 GLY A N 1
ATOM 932 C CA . GLY A 1 116 ? 2.712 10.521 -11.385 1.00 82.38 116 GLY A CA 1
ATOM 933 C C . GLY A 1 116 ? 2.783 11.460 -12.599 1.00 82.38 116 GLY A C 1
ATOM 934 O O . GLY A 1 116 ? 3.856 11.932 -12.973 1.00 82.38 116 GLY A O 1
ATOM 935 N N . SER A 1 117 ? 1.628 11.709 -13.221 1.00 83.75 117 SER A N 1
ATOM 936 C CA . SER A 1 117 ? 1.472 12.623 -14.361 1.00 83.75 117 SER A CA 1
ATOM 937 C C . SER A 1 117 ? 0.556 13.788 -13.986 1.00 83.75 117 SER A C 1
ATOM 939 O O . SER A 1 117 ? -0.408 13.603 -13.244 1.00 83.75 117 SER A O 1
ATOM 941 N N . PHE A 1 118 ? 0.863 14.981 -14.491 1.00 89.94 118 PHE A N 1
ATOM 942 C CA . PHE A 1 118 ? 0.131 16.215 -14.215 1.00 89.94 118 PHE A CA 1
ATOM 943 C C . PHE A 1 118 ? -0.599 16.647 -15.488 1.00 89.94 118 PHE A C 1
ATOM 945 O O . PHE A 1 118 ? 0.039 16.814 -16.522 1.00 89.94 118 PHE A O 1
ATOM 952 N N . VAL A 1 119 ? -1.917 16.835 -15.405 1.00 88.38 119 VAL A N 1
ATOM 953 C CA . VAL A 1 119 ? -2.758 17.326 -16.507 1.00 88.38 119 VAL A CA 1
ATOM 954 C C . VAL A 1 119 ? -3.469 18.585 -16.022 1.00 88.38 119 VAL A C 1
ATOM 956 O O . VAL A 1 119 ? -4.243 18.535 -15.067 1.00 88.38 119 VAL A O 1
ATOM 959 N N . ALA A 1 120 ? -3.190 19.718 -16.654 1.00 92.44 120 ALA A N 1
ATOM 960 C CA . ALA A 1 120 ? -3.780 21.010 -16.340 1.00 92.44 120 ALA A CA 1
ATOM 961 C C . ALA A 1 120 ? -5.030 21.285 -17.191 1.00 92.44 120 ALA A C 1
ATOM 963 O O . ALA A 1 120 ? -5.231 20.719 -18.265 1.00 92.44 120 ALA A O 1
ATOM 964 N N . ILE A 1 121 ? -5.842 22.261 -16.769 1.00 93.56 121 ILE A N 1
ATOM 965 C CA . ILE A 1 121 ? -6.984 22.758 -17.561 1.00 93.56 121 ILE A CA 1
ATOM 966 C C . ILE A 1 121 ? -6.565 23.324 -18.935 1.00 93.56 121 ILE A C 1
ATOM 968 O O . ILE A 1 121 ? -7.374 23.385 -19.861 1.00 93.56 121 ILE A O 1
ATOM 972 N N . HIS A 1 122 ? -5.294 23.711 -19.076 1.00 95.56 122 HIS A N 1
ATOM 973 C CA . HIS A 1 122 ? -4.699 24.194 -20.322 1.00 95.56 122 HIS A CA 1
ATOM 974 C C . HIS A 1 122 ? -4.409 23.070 -21.332 1.00 95.56 122 HIS A C 1
ATOM 976 O O . HIS A 1 122 ? -4.396 23.338 -22.529 1.00 95.56 122 HIS A O 1
ATOM 982 N N . ASP A 1 123 ? -4.302 21.813 -20.887 1.00 91.56 123 ASP A N 1
ATOM 983 C CA . ASP A 1 123 ? -4.058 20.641 -21.745 1.00 91.56 123 ASP A CA 1
ATOM 984 C C . ASP A 1 123 ? -5.355 20.107 -22.390 1.00 91.56 123 ASP A C 1
ATOM 986 O O . ASP A 1 123 ? -5.429 18.977 -22.883 1.00 91.56 123 ASP A O 1
ATOM 990 N N . LYS A 1 124 ? -6.427 20.910 -22.384 1.00 90.69 124 LYS A N 1
ATOM 991 C CA . LYS A 1 124 ? -7.734 20.559 -22.946 1.00 90.69 124 LYS A CA 1
ATOM 992 C C . LYS A 1 124 ? -7.634 20.356 -24.463 1.00 90.69 124 LYS A C 1
ATOM 994 O O . LYS A 1 124 ? -7.549 21.311 -25.225 1.00 90.69 124 LYS A O 1
ATOM 999 N N . GLY A 1 125 ? -7.718 19.093 -24.881 1.00 90.25 125 GLY A N 1
ATOM 1000 C CA . GLY A 1 125 ? -7.502 18.644 -26.263 1.00 90.25 125 GLY A CA 1
ATOM 1001 C C . GLY A 1 125 ? -6.212 17.837 -26.445 1.00 90.25 125 GLY A C 1
ATOM 1002 O O . GLY A 1 125 ? -6.136 17.040 -27.371 1.00 90.25 125 GLY A O 1
ATOM 1003 N N . HIS A 1 126 ? -5.267 17.962 -25.508 1.00 93.81 126 HIS A N 1
ATOM 1004 C CA . HIS A 1 126 ? -3.930 17.356 -25.529 1.00 93.81 126 HIS A CA 1
ATOM 1005 C C . HIS A 1 126 ? -3.683 16.364 -24.378 1.00 93.81 126 HIS A C 1
ATOM 1007 O O . HIS A 1 126 ? -2.574 15.875 -24.196 1.00 93.81 126 HIS A O 1
ATOM 1013 N N . VAL A 1 127 ? -4.720 16.006 -23.611 1.00 78.25 127 VAL A N 1
ATOM 1014 C CA . VAL A 1 127 ? -4.633 15.055 -22.482 1.00 78.25 127 VAL A CA 1
ATOM 1015 C C . VAL A 1 127 ? -3.991 13.718 -22.884 1.00 78.25 127 VAL A C 1
ATOM 1017 O O . VAL A 1 127 ? -3.215 13.159 -22.113 1.00 78.25 127 VAL A O 1
ATOM 1020 N N . TYR A 1 128 ? -4.270 13.216 -24.093 1.00 78.94 128 TYR A N 1
ATOM 1021 C CA . TYR A 1 128 ? -3.609 12.013 -24.610 1.00 78.94 128 TYR A CA 1
ATOM 1022 C C . TYR A 1 128 ? -2.105 12.234 -24.815 1.00 78.94 128 TYR A C 1
ATOM 1024 O O . TYR A 1 128 ? -1.310 11.406 -24.380 1.00 78.94 128 TYR A O 1
ATOM 1032 N N . ASP A 1 129 ? -1.716 13.366 -25.407 1.00 89.19 129 ASP A N 1
ATOM 1033 C CA . ASP A 1 129 ? -0.317 13.720 -25.662 1.00 89.19 129 ASP A CA 1
ATOM 1034 C C . ASP A 1 129 ? 0.469 13.852 -24.349 1.00 89.19 129 ASP A C 1
ATOM 1036 O O . ASP A 1 129 ? 1.604 13.391 -24.265 1.00 89.19 129 ASP A O 1
ATOM 1040 N N . VAL A 1 130 ? -0.150 14.409 -23.298 1.00 83.94 130 VAL A N 1
ATOM 1041 C CA . VAL A 1 130 ? 0.432 14.486 -21.947 1.00 83.94 130 VAL A CA 1
ATOM 1042 C C . VAL A 1 130 ? 0.632 13.089 -21.352 1.00 83.94 130 VAL A C 1
ATOM 1044 O O . VAL A 1 130 ? 1.736 12.768 -20.907 1.00 83.94 130 VAL A O 1
ATOM 1047 N N . LEU A 1 131 ? -0.401 12.238 -21.376 1.00 79.75 131 LEU A N 1
ATOM 1048 C CA . LEU A 1 131 ? -0.343 10.875 -20.829 1.00 79.75 131 LEU A CA 1
ATOM 1049 C C . LEU A 1 131 ? 0.612 9.955 -21.610 1.00 79.75 131 LEU A C 1
ATOM 1051 O O . LEU A 1 131 ? 1.246 9.093 -21.004 1.00 79.75 131 LEU A O 1
ATOM 1055 N N . ALA A 1 132 ? 0.780 10.166 -22.918 1.00 83.12 132 ALA A N 1
ATOM 1056 C CA . ALA A 1 132 ? 1.688 9.399 -23.772 1.00 83.12 132 ALA A CA 1
ATOM 1057 C C . ALA A 1 132 ? 3.183 9.589 -23.432 1.00 83.12 132 ALA A C 1
ATOM 1059 O O . ALA A 1 132 ? 4.007 8.786 -23.866 1.00 83.12 132 ALA A O 1
ATOM 1060 N N . ASN A 1 133 ? 3.541 10.600 -22.628 1.00 83.81 133 ASN A N 1
ATOM 1061 C CA . ASN A 1 133 ? 4.902 10.764 -22.097 1.00 83.81 133 ASN A CA 1
ATOM 1062 C C . ASN A 1 133 ? 5.221 9.808 -20.933 1.00 83.81 133 ASN A C 1
ATOM 1064 O O . ASN A 1 133 ? 6.368 9.755 -20.484 1.00 83.81 133 ASN A O 1
ATOM 1068 N N . TRP A 1 134 ? 4.231 9.084 -20.399 1.00 84.50 134 TRP A N 1
ATOM 1069 C CA . TRP A 1 134 ? 4.459 8.143 -19.306 1.00 84.50 134 TRP A CA 1
ATOM 1070 C C . TRP A 1 134 ? 5.270 6.926 -19.802 1.00 84.50 134 TRP A C 1
ATOM 1072 O O . TRP A 1 134 ? 4.901 6.315 -20.806 1.00 84.50 134 TRP A O 1
ATOM 1082 N N . PRO A 1 135 ? 6.374 6.543 -19.127 1.00 82.50 135 PRO A N 1
ATOM 1083 C CA . PRO A 1 135 ? 7.304 5.531 -19.640 1.00 82.50 135 PRO A CA 1
ATOM 1084 C C . PRO A 1 135 ? 6.795 4.087 -19.516 1.00 82.50 135 PRO A C 1
ATOM 1086 O O . PRO A 1 135 ? 7.419 3.179 -20.060 1.00 82.50 135 PRO A O 1
ATOM 1089 N N . GLU A 1 136 ? 5.693 3.858 -18.796 1.00 79.88 136 GLU A N 1
ATOM 1090 C CA . GLU A 1 136 ? 5.025 2.558 -18.746 1.00 79.88 136 GLU A CA 1
ATOM 1091 C C . GLU A 1 136 ? 3.901 2.499 -19.782 1.00 79.88 136 GLU A C 1
ATOM 1093 O O . GLU A 1 136 ? 3.056 3.390 -19.838 1.00 79.88 136 GLU A O 1
ATOM 1098 N N . HIS A 1 137 ? 3.861 1.427 -20.573 1.00 78.06 137 HIS A N 1
ATOM 1099 C CA . HIS A 1 137 ? 2.837 1.233 -21.603 1.00 78.06 137 HIS A CA 1
ATOM 1100 C C . HIS A 1 137 ? 1.717 0.278 -21.156 1.00 78.06 137 HIS A C 1
ATOM 1102 O O . HIS A 1 137 ? 0.622 0.329 -21.708 1.00 78.06 137 HIS A O 1
ATOM 1108 N N . ASP A 1 138 ? 1.952 -0.563 -20.141 1.00 76.38 138 ASP A N 1
ATOM 1109 C CA . ASP A 1 138 ? 0.953 -1.483 -19.571 1.00 76.38 138 ASP A CA 1
ATOM 1110 C C . ASP A 1 138 ? 0.330 -0.898 -18.283 1.00 76.38 138 ASP A C 1
ATOM 1112 O O . ASP A 1 138 ? 0.399 -1.475 -17.195 1.00 76.38 138 ASP A O 1
ATOM 1116 N N . VAL A 1 139 ? -0.240 0.310 -18.386 1.00 74.38 139 VAL A N 1
ATOM 1117 C CA . VAL A 1 139 ? -0.891 1.000 -17.257 1.00 74.38 139 VAL A CA 1
ATOM 1118 C C . VAL A 1 139 ? -2.273 0.395 -17.001 1.00 74.38 139 VAL A C 1
ATOM 1120 O O . VAL A 1 139 ? -3.190 0.552 -17.804 1.00 74.38 139 VAL A O 1
ATOM 1123 N N . ARG A 1 140 ? -2.437 -0.276 -15.852 1.00 74.88 140 ARG A N 1
ATOM 1124 C CA . ARG A 1 140 ? -3.687 -0.977 -15.479 1.00 74.88 140 ARG A CA 1
ATOM 1125 C C . ARG A 1 140 ? -4.453 -0.370 -14.301 1.00 74.88 140 ARG A C 1
ATOM 1127 O O . ARG A 1 140 ? -5.566 -0.803 -14.020 1.00 74.88 140 ARG A O 1
ATOM 1134 N N . ALA A 1 141 ? -3.875 0.608 -13.608 1.00 67.69 141 ALA A N 1
ATOM 1135 C CA . ALA A 1 141 ? -4.505 1.314 -12.496 1.00 67.69 141 ALA A CA 1
ATOM 1136 C C . ALA A 1 141 ? -4.049 2.778 -12.479 1.00 67.69 141 ALA A C 1
ATOM 1138 O O . ALA A 1 141 ? -2.879 3.067 -12.724 1.00 67.69 141 ALA A O 1
ATOM 1139 N N . ILE A 1 142 ? -4.974 3.691 -12.180 1.00 77.38 142 ILE A N 1
ATOM 1140 C CA . ILE A 1 142 ? -4.723 5.130 -12.051 1.00 77.38 142 ILE A CA 1
ATOM 1141 C C . ILE A 1 142 ? -5.438 5.615 -10.790 1.00 77.38 142 ILE A C 1
ATOM 1143 O O . ILE A 1 142 ? -6.600 5.281 -10.562 1.00 77.38 142 ILE A O 1
ATOM 1147 N N . VAL A 1 143 ? -4.753 6.431 -9.990 1.00 73.75 143 VAL A N 1
ATOM 1148 C CA . VAL A 1 143 ? -5.371 7.256 -8.947 1.00 73.75 143 VAL A CA 1
ATOM 1149 C C . VAL A 1 143 ? -5.238 8.711 -9.382 1.00 73.75 143 VAL A C 1
ATOM 1151 O O . VAL A 1 143 ? -4.168 9.120 -9.824 1.00 73.75 143 VAL A O 1
ATOM 1154 N N . VAL A 1 144 ? -6.314 9.486 -9.264 1.00 84.69 144 VAL A N 1
ATOM 1155 C CA . VAL A 1 144 ? -6.376 10.887 -9.698 1.00 84.69 144 VAL A CA 1
ATOM 1156 C C . VAL A 1 144 ? -7.000 11.763 -8.611 1.00 84.69 144 VAL A C 1
ATOM 1158 O O . VAL A 1 144 ? -7.827 11.295 -7.826 1.00 84.69 144 VAL A O 1
ATOM 1161 N N . THR A 1 145 ? -6.581 13.025 -8.555 1.00 85.12 145 THR A N 1
ATOM 1162 C CA . THR A 1 145 ? -7.211 14.101 -7.781 1.00 85.12 145 THR A CA 1
ATOM 1163 C C . THR A 1 145 ? -6.938 15.432 -8.482 1.00 85.12 145 THR A C 1
ATOM 1165 O O . THR A 1 145 ? -5.910 15.588 -9.137 1.00 85.12 145 THR A O 1
ATOM 1168 N N . ASP A 1 146 ? -7.865 16.367 -8.335 1.00 89.00 146 ASP A N 1
ATOM 1169 C CA . ASP A 1 146 ? -7.737 17.800 -8.643 1.00 89.00 146 ASP A CA 1
ATOM 1170 C C . ASP A 1 146 ? -6.908 18.559 -7.588 1.00 89.00 146 ASP A C 1
ATOM 1172 O O . ASP A 1 146 ? -6.209 19.518 -7.910 1.00 89.00 146 ASP A O 1
ATOM 1176 N N . GLY A 1 147 ? -6.972 18.106 -6.333 1.00 86.50 147 GLY A N 1
ATOM 1177 C CA . GLY A 1 147 ? -6.371 18.753 -5.172 1.00 86.50 147 GLY A CA 1
ATOM 1178 C C . GLY A 1 147 ? -7.344 19.578 -4.325 1.00 86.50 147 GLY A C 1
ATOM 1179 O O . GLY A 1 147 ? -6.944 20.005 -3.246 1.00 86.50 147 GLY A O 1
ATOM 1180 N N . GLU A 1 148 ? -8.604 19.746 -4.748 1.00 89.75 148 GLU A N 1
ATOM 1181 C CA . GLU A 1 148 ? -9.584 20.653 -4.116 1.00 89.75 148 GLU A CA 1
ATOM 1182 C C . GLU A 1 148 ? -10.001 20.184 -2.711 1.00 89.75 148 GLU A C 1
ATOM 1184 O O . GLU A 1 148 ? -10.272 20.982 -1.813 1.00 89.75 148 GLU A O 1
ATOM 1189 N N . ARG A 1 149 ? -10.046 18.864 -2.498 1.00 83.12 149 ARG A N 1
ATOM 1190 C CA . ARG A 1 149 ? -10.431 18.263 -1.214 1.00 83.12 149 ARG A CA 1
ATOM 1191 C C . ARG A 1 149 ? -9.449 17.186 -0.774 1.00 83.12 149 ARG A C 1
ATOM 1193 O O . ARG A 1 149 ? -9.828 16.040 -0.513 1.00 83.12 149 ARG A O 1
ATOM 1200 N N . ILE A 1 150 ? -8.182 17.572 -0.616 1.00 79.50 150 ILE A N 1
ATOM 1201 C CA . ILE A 1 150 ? -7.238 16.778 0.172 1.00 79.50 150 ILE A CA 1
ATOM 1202 C C . ILE A 1 150 ? -7.814 16.669 1.582 1.00 79.50 150 ILE A C 1
ATOM 1204 O O . ILE A 1 150 ? -8.063 17.683 2.239 1.00 79.50 150 ILE A O 1
ATOM 1208 N N . LEU A 1 151 ? -8.119 15.437 2.010 1.00 69.00 151 LEU A N 1
ATOM 1209 C CA . LEU A 1 151 ? -9.058 15.201 3.108 1.00 69.00 151 LEU A CA 1
ATOM 1210 C C . LEU A 1 151 ? -8.658 16.033 4.336 1.00 69.00 151 LEU A C 1
ATOM 1212 O O . LEU A 1 151 ? -7.532 15.926 4.810 1.00 69.00 151 LEU A O 1
ATOM 1216 N N . GLY A 1 152 ? -9.561 16.919 4.778 1.00 68.25 152 GLY A N 1
ATOM 1217 C CA . GLY A 1 152 ? -9.421 17.857 5.909 1.00 68.25 152 GLY A CA 1
ATOM 1218 C C . GLY A 1 152 ? -8.248 18.852 5.881 1.00 68.25 152 GLY A C 1
ATOM 1219 O O . GLY A 1 152 ? -8.150 19.685 6.783 1.00 68.25 152 GLY A O 1
ATOM 1220 N N . LEU A 1 153 ? -7.363 18.790 4.883 1.00 73.94 153 LEU A N 1
ATOM 1221 C CA . LEU A 1 153 ? -6.406 19.856 4.565 1.00 73.94 153 LEU A CA 1
ATOM 1222 C C . LEU A 1 153 ? -7.051 20.927 3.674 1.00 73.94 153 LEU A C 1
ATOM 1224 O O . LEU A 1 153 ? -6.603 22.068 3.694 1.00 73.94 153 LEU A O 1
ATOM 1228 N N . GLY A 1 154 ? -8.132 20.571 2.973 1.00 82.44 154 GLY A N 1
ATOM 1229 C CA . GLY A 1 154 ? -8.839 21.449 2.046 1.00 82.44 154 GLY A CA 1
ATOM 1230 C C . GLY A 1 154 ? -8.195 21.413 0.665 1.00 82.44 154 GLY A C 1
ATOM 1231 O O . GLY A 1 154 ? -7.684 20.369 0.248 1.00 82.44 154 GLY A O 1
ATOM 1232 N N . ASP A 1 155 ? -8.223 22.554 -0.014 1.00 89.25 155 ASP A N 1
ATOM 1233 C CA . ASP A 1 155 ? -7.584 22.722 -1.312 1.00 89.25 155 ASP A CA 1
ATOM 1234 C C . ASP A 1 155 ? -6.067 22.890 -1.148 1.00 89.25 155 ASP A C 1
ATOM 1236 O O . ASP A 1 155 ? -5.595 23.803 -0.467 1.00 89.25 155 ASP A O 1
ATOM 1240 N N . LEU A 1 156 ? -5.305 21.994 -1.777 1.00 88.62 156 LEU A N 1
ATOM 1241 C CA . LEU A 1 156 ? -3.853 22.109 -1.955 1.00 88.62 156 LEU A CA 1
ATOM 1242 C C . LEU A 1 156 ? -3.453 22.144 -3.445 1.00 88.62 156 LEU A C 1
ATOM 1244 O O . LEU A 1 156 ? -2.257 22.186 -3.755 1.00 88.62 156 LEU A O 1
ATOM 1248 N N . GLY A 1 157 ? -4.422 22.082 -4.365 1.00 91.31 157 GLY A N 1
ATOM 1249 C CA . GLY A 1 157 ? -4.222 21.975 -5.808 1.00 91.31 157 GLY A CA 1
ATOM 1250 C C . GLY A 1 157 ? -3.152 20.946 -6.190 1.00 91.31 157 GLY A C 1
ATOM 1251 O O . GLY A 1 157 ? -3.135 19.812 -5.711 1.00 91.31 157 GLY A O 1
ATOM 1252 N N . CYS A 1 158 ? -2.186 21.375 -7.005 1.00 88.25 158 CYS A N 1
ATOM 1253 C CA . CYS A 1 158 ? -1.083 20.545 -7.505 1.00 88.25 158 CYS A CA 1
ATOM 1254 C C . CYS A 1 158 ? -0.234 19.873 -6.397 1.00 88.25 158 CYS A C 1
ATOM 1256 O O . CYS A 1 158 ? 0.259 18.757 -6.583 1.00 88.25 158 CYS A O 1
ATOM 1258 N N . ASN A 1 159 ? -0.114 20.484 -5.208 1.00 86.94 159 ASN A N 1
ATOM 1259 C CA . ASN A 1 159 ? 0.581 19.867 -4.066 1.00 86.94 159 ASN A CA 1
ATOM 1260 C C . ASN A 1 159 ? -0.151 18.615 -3.532 1.00 86.94 159 ASN A C 1
ATOM 1262 O O . ASN A 1 159 ? 0.440 17.784 -2.841 1.00 86.94 159 ASN A O 1
ATOM 1266 N N . GLY A 1 160 ? -1.421 18.445 -3.904 1.00 85.75 160 GLY A N 1
ATOM 1267 C CA . GLY A 1 160 ? -2.217 17.243 -3.694 1.00 85.75 160 GLY A CA 1
ATOM 1268 C C . GLY A 1 160 ? -1.701 15.986 -4.403 1.00 85.75 160 GLY A C 1
ATOM 1269 O O . GLY A 1 160 ? -2.183 14.905 -4.078 1.00 85.75 160 GLY A O 1
ATOM 1270 N N . MET A 1 161 ? -0.705 16.072 -5.301 1.00 85.25 161 MET A N 1
ATOM 1271 C CA . MET A 1 161 ? -0.081 14.903 -5.955 1.00 85.25 161 MET A CA 1
ATOM 1272 C C . MET A 1 161 ? 0.522 13.893 -4.957 1.00 85.25 161 MET A C 1
ATOM 1274 O O . MET A 1 161 ? 0.574 12.691 -5.233 1.00 85.25 161 MET A O 1
ATOM 1278 N N . GLY A 1 162 ? 0.889 14.340 -3.751 1.00 79.25 162 GLY A N 1
ATOM 1279 C CA . GLY A 1 162 ? 1.254 13.435 -2.661 1.00 79.25 162 GLY A CA 1
ATOM 1280 C C . GLY A 1 162 ? 0.135 12.457 -2.269 1.00 79.25 162 GLY A C 1
ATOM 1281 O O . GLY A 1 162 ? 0.439 11.386 -1.756 1.00 79.25 162 GLY A O 1
ATOM 1282 N N . ILE A 1 163 ? -1.141 12.746 -2.566 1.00 80.31 163 ILE A N 1
ATOM 1283 C CA . ILE A 1 163 ? -2.257 11.826 -2.313 1.00 80.31 163 ILE A CA 1
ATOM 1284 C C . ILE A 1 163 ? -2.407 10.740 -3.383 1.00 80.31 163 ILE A C 1
ATOM 1286 O O . ILE A 1 163 ? -2.576 9.610 -2.959 1.00 80.31 163 ILE A O 1
ATOM 1290 N N . PRO A 1 164 ? -2.334 10.952 -4.711 1.00 78.75 164 PRO A N 1
ATOM 1291 C CA . PRO A 1 164 ? -2.245 9.846 -5.669 1.00 78.75 164 PRO A CA 1
ATOM 1292 C C . PRO A 1 164 ? -1.020 8.950 -5.463 1.00 78.75 164 PRO A C 1
ATOM 1294 O O . PRO A 1 164 ? -1.173 7.731 -5.394 1.00 78.75 164 PRO A O 1
ATOM 1297 N N . VAL A 1 165 ? 0.169 9.539 -5.287 1.00 78.25 165 VAL A N 1
ATOM 1298 C CA . VAL A 1 165 ? 1.416 8.802 -4.992 1.00 78.25 165 VAL A CA 1
ATOM 1299 C C . VAL A 1 165 ? 1.288 8.044 -3.669 1.00 78.25 165 VAL A C 1
ATOM 1301 O O . VAL A 1 165 ? 1.560 6.845 -3.604 1.00 78.25 165 VAL A O 1
ATOM 1304 N N . GLY A 1 166 ? 0.784 8.728 -2.640 1.00 68.62 166 GLY A N 1
ATOM 1305 C CA . GLY A 1 166 ? 0.438 8.136 -1.357 1.00 68.62 166 GLY A CA 1
ATOM 1306 C C . GLY A 1 166 ? -0.591 7.023 -1.503 1.00 68.62 166 GLY A C 1
ATOM 1307 O O . GLY A 1 166 ? -0.369 5.955 -0.992 1.00 68.62 166 GLY A O 1
ATOM 1308 N N . LYS A 1 167 ? -1.672 7.181 -2.269 1.00 68.50 167 LYS A N 1
ATOM 1309 C CA . LYS A 1 167 ? -2.818 6.250 -2.359 1.00 68.50 167 LYS A CA 1
ATOM 1310 C C . LYS A 1 167 ? -2.556 5.007 -3.199 1.00 68.50 167 LYS A C 1
ATOM 1312 O O . LYS A 1 167 ? -3.161 3.973 -2.930 1.00 68.50 167 LYS A O 1
ATOM 1317 N N . LEU A 1 168 ? -1.582 5.063 -4.105 1.00 67.69 168 LEU A N 1
ATOM 1318 C CA . LEU A 1 168 ? -0.900 3.875 -4.637 1.00 67.69 168 LEU A CA 1
ATOM 1319 C C . LEU A 1 168 ? -0.100 3.112 -3.544 1.00 67.69 168 LEU A C 1
ATOM 1321 O O . LEU A 1 168 ? 0.472 2.060 -3.820 1.00 67.69 168 LEU A O 1
ATOM 1325 N N . SER A 1 169 ? -0.126 3.625 -2.307 1.00 56.62 169 SER A N 1
ATOM 1326 C CA . SER A 1 169 ? 0.487 3.137 -1.065 1.00 56.62 169 SER A CA 1
ATOM 1327 C C . SER A 1 169 ? -0.408 3.302 0.210 1.00 56.62 169 SER A C 1
ATOM 1329 O O . SER A 1 169 ? 0.141 3.058 1.282 1.00 56.62 169 SER A O 1
ATOM 1331 N N . ALA A 1 170 ? -1.731 3.658 0.121 1.00 41.19 170 ALA A N 1
ATOM 1332 C CA . ALA A 1 170 ? -2.677 4.138 1.230 1.00 41.19 170 ALA A CA 1
ATOM 1333 C C . ALA A 1 170 ? -2.514 5.693 1.842 1.00 41.19 170 ALA A C 1
ATOM 1335 O O . ALA A 1 170 ? -1.281 5.648 1.547 1.00 41.19 170 ALA A O 1
ATOM 1336 N N . ALA A 1 171 ? -3.893 7.323 2.876 1.00 40.78 171 ALA A N 1
ATOM 1337 C CA . ALA A 1 171 ? -4.025 8.766 3.469 1.00 40.78 171 ALA A CA 1
ATOM 1338 C C . ALA A 1 171 ? -5.394 9.079 4.208 1.00 40.78 171 ALA A C 1
ATOM 1340 O O . ALA A 1 171 ? -6.340 8.307 4.056 1.00 40.78 171 ALA A O 1
ATOM 1341 N N . GLY A 1 172 ? -5.572 10.273 4.860 1.00 39.00 172 GLY A N 1
ATOM 1342 C CA . GLY A 1 172 ? -6.875 10.870 5.322 1.00 39.00 172 GLY A CA 1
ATOM 1343 C C . GLY A 1 172 ? -6.932 12.079 6.346 1.00 39.00 172 GLY A C 1
ATOM 1344 O O . GLY A 1 172 ? -5.894 12.543 6.810 1.00 39.00 172 GLY A O 1
ATOM 1345 N N . GLN A 1 173 ? -8.164 12.540 6.723 1.00 38.34 173 GLN A N 1
ATOM 1346 C CA . GLN A 1 173 ? -8.613 13.399 7.891 1.00 38.34 173 GLN A CA 1
ATOM 1347 C C . GLN A 1 173 ? -10.074 13.036 8.378 1.00 38.34 173 GLN A C 1
ATOM 1349 O O . GLN A 1 173 ? -10.548 12.040 7.837 1.00 38.34 173 GLN A O 1
ATOM 1354 N N . GLY A 1 174 ? -10.873 13.669 9.295 1.00 45.06 174 GLY A N 1
ATOM 1355 C CA . GLY A 1 174 ? -10.746 14.770 10.315 1.00 45.06 174 GLY A CA 1
ATOM 1356 C C . GLY A 1 174 ? -11.989 14.963 11.287 1.00 45.06 174 GLY A C 1
ATOM 1357 O O . GLY A 1 174 ? -13.107 14.740 10.837 1.00 45.06 174 GLY A O 1
ATOM 1358 N N . PRO A 1 175 ? -11.850 15.476 12.549 1.00 53.81 175 PRO A N 1
ATOM 1359 C CA . PRO A 1 175 ? -12.495 15.008 13.826 1.00 53.81 175 PRO A CA 1
ATOM 1360 C C . PRO A 1 175 ? -13.860 15.600 14.287 1.00 53.81 175 PRO A C 1
ATOM 1362 O O . PRO A 1 175 ? -14.285 16.631 13.768 1.00 53.81 175 PRO A O 1
ATOM 1365 N N . ALA A 1 176 ? -14.481 15.018 15.352 1.00 63.34 176 ALA A N 1
ATOM 1366 C CA . ALA A 1 176 ? -15.770 15.462 15.938 1.00 63.34 176 ALA A CA 1
ATOM 1367 C C . ALA A 1 176 ? -16.254 15.027 17.378 1.00 63.34 176 ALA A C 1
ATOM 1369 O O . ALA A 1 176 ? -17.236 15.620 17.823 1.00 63.34 176 ALA A O 1
ATOM 1370 N N . PHE A 1 177 ? -15.726 14.026 18.114 1.00 81.38 177 PHE A N 1
ATOM 1371 C CA . PHE A 1 177 ? -16.415 13.446 19.310 1.00 81.38 177 PHE A CA 1
ATOM 1372 C C . PHE A 1 177 ? -15.923 13.974 20.679 1.00 81.38 177 PHE A C 1
ATOM 1374 O O . PHE A 1 177 ? -14.750 14.272 20.869 1.00 81.38 177 PHE A O 1
ATOM 1381 N N . THR A 1 178 ? -16.820 14.037 21.676 1.00 85.00 178 THR A N 1
ATOM 1382 C CA . THR A 1 178 ? -16.526 14.514 23.047 1.00 85.00 178 THR A CA 1
ATOM 1383 C C . THR A 1 178 ? -16.877 13.478 24.122 1.00 85.00 178 THR A C 1
ATOM 1385 O O . THR A 1 178 ? -17.713 12.600 23.903 1.00 85.00 178 THR A O 1
ATOM 1388 N N . ARG A 1 179 ? -16.282 13.599 25.320 1.00 88.06 179 ARG A N 1
ATOM 1389 C CA . ARG A 1 179 ? -16.497 12.667 26.447 1.00 88.06 179 ARG A CA 1
ATOM 1390 C C . ARG A 1 179 ? -17.972 12.469 26.818 1.00 88.06 179 ARG A C 1
ATOM 1392 O O . ARG A 1 179 ? -18.381 11.334 27.028 1.00 88.06 179 ARG A O 1
ATOM 1399 N N . GLU A 1 180 ? -18.769 13.537 26.831 1.00 87.69 180 GLU A N 1
ATOM 1400 C CA . GLU A 1 180 ? -20.210 13.474 27.125 1.00 87.69 180 GLU A CA 1
ATOM 1401 C C . GLU A 1 180 ? -20.959 12.558 26.140 1.00 87.69 180 GLU A C 1
ATOM 1403 O O . GLU A 1 180 ? -21.816 11.776 26.546 1.00 87.69 180 GLU A O 1
ATOM 1408 N N . ILE A 1 181 ? -20.590 12.585 24.853 1.00 80.62 181 ILE A N 1
ATOM 1409 C CA . ILE A 1 181 ? -21.164 11.706 23.822 1.00 80.62 181 ILE A CA 1
ATOM 1410 C C . ILE A 1 181 ? -20.761 10.246 24.078 1.00 80.62 181 ILE A C 1
ATOM 1412 O O . ILE A 1 181 ? -21.597 9.351 23.960 1.00 80.62 181 ILE A O 1
ATOM 1416 N N . LEU A 1 182 ? -19.506 9.996 24.462 1.00 85.88 182 LEU A N 1
ATOM 1417 C CA . LEU A 1 182 ? -18.987 8.649 24.738 1.00 85.88 182 LEU A CA 1
ATOM 1418 C C . LEU A 1 182 ? -19.659 8.024 25.976 1.00 85.88 182 LEU A C 1
ATOM 1420 O O . LEU A 1 182 ? -20.170 6.905 25.904 1.00 85.88 182 LEU A O 1
ATOM 1424 N N . GLU A 1 183 ? -19.747 8.771 27.081 1.00 91.31 183 GLU A N 1
ATOM 1425 C CA . GLU A 1 183 ? -20.457 8.349 28.299 1.00 91.31 183 GLU A CA 1
ATOM 1426 C C . GLU A 1 183 ? -21.959 8.157 28.023 1.00 91.31 183 GLU A C 1
ATOM 1428 O O . GLU A 1 183 ? -22.572 7.190 28.489 1.00 91.31 183 GLU A O 1
ATOM 1433 N N . LYS A 1 184 ? -22.561 9.015 27.183 1.00 85.25 184 LYS A N 1
ATOM 1434 C CA . LYS A 1 184 ? -23.958 8.857 26.769 1.00 85.25 184 LYS A CA 1
ATOM 1435 C C . LYS A 1 184 ? -24.176 7.586 25.947 1.00 85.25 184 LYS A C 1
ATOM 1437 O O . LYS A 1 184 ? -25.164 6.894 26.194 1.00 85.25 184 LYS A O 1
ATOM 1442 N N . MET A 1 185 ? -23.265 7.248 25.033 1.00 71.94 185 MET A N 1
ATOM 1443 C CA . MET A 1 185 ? -23.314 6.009 24.247 1.00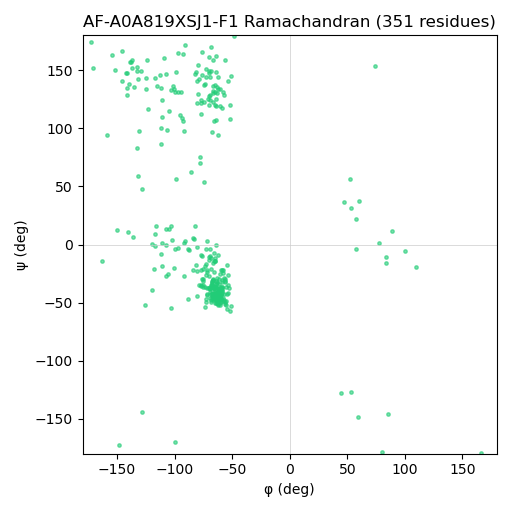 71.94 185 MET A CA 1
ATOM 1444 C C . MET A 1 185 ? -23.245 4.760 25.137 1.00 71.94 185 MET A C 1
ATOM 1446 O O . MET A 1 185 ? -24.040 3.843 24.928 1.00 71.94 185 MET A O 1
ATOM 1450 N N . ALA A 1 186 ? -22.385 4.744 26.161 1.00 87.00 186 ALA A N 1
ATOM 1451 C CA . ALA A 1 186 ? -22.339 3.659 27.149 1.00 87.00 186 ALA A CA 1
ATOM 1452 C C . ALA A 1 186 ? -23.604 3.582 28.020 1.00 87.00 186 ALA A C 1
ATOM 1454 O O . ALA A 1 186 ? -24.090 2.493 28.301 1.00 87.00 186 ALA A O 1
ATOM 1455 N N . SER A 1 187 ? -24.211 4.718 28.388 1.00 91.00 187 SER A N 1
ATOM 1456 C CA . SER A 1 187 ? -25.473 4.715 29.152 1.00 91.00 187 SER A CA 1
ATOM 1457 C C . SER A 1 187 ? -26.678 4.129 28.396 1.00 91.00 187 SER A C 1
ATOM 1459 O O . SER A 1 187 ? -27.719 3.884 29.004 1.00 91.00 187 SER A O 1
ATOM 1461 N N . LEU A 1 188 ? -26.563 3.962 27.073 1.00 83.75 188 LEU A N 1
ATOM 1462 C CA . LEU A 1 188 ? -27.636 3.510 26.181 1.00 83.75 188 LEU A CA 1
ATOM 1463 C C . LEU A 1 188 ? -27.413 2.105 25.603 1.00 83.75 188 LEU A C 1
ATOM 1465 O O . LEU A 1 188 ? -28.370 1.508 25.118 1.00 83.75 188 LEU A O 1
ATOM 1469 N N . ASN A 1 189 ? -26.181 1.588 25.618 1.00 75.50 189 ASN A N 1
ATOM 1470 C CA . ASN A 1 189 ? -25.808 0.338 24.954 1.00 75.50 189 ASN A CA 1
ATOM 1471 C C . ASN A 1 189 ? -24.812 -0.435 25.824 1.00 75.50 189 ASN A C 1
ATOM 1473 O O . ASN A 1 189 ? -23.825 0.141 26.271 1.00 75.50 189 ASN A O 1
ATOM 1477 N N . GLU A 1 190 ? -25.011 -1.744 25.990 1.00 83.31 190 GLU A N 1
ATOM 1478 C CA . GLU A 1 190 ? -24.074 -2.614 26.722 1.00 83.31 190 GLU A CA 1
ATOM 1479 C C . GLU A 1 190 ? -22.697 -2.704 26.039 1.00 83.31 190 GLU A C 1
ATOM 1481 O O . GLU A 1 190 ? -21.674 -2.748 26.717 1.00 83.31 190 GLU A O 1
ATOM 1486 N N . HIS A 1 191 ? -22.680 -2.650 24.701 1.00 84.69 191 HIS A N 1
ATOM 1487 C CA . HIS A 1 191 ? -21.480 -2.607 23.865 1.00 84.69 191 HIS A CA 1
ATOM 1488 C C . HIS A 1 191 ? -21.609 -1.508 22.794 1.00 84.69 191 HIS A C 1
ATOM 1490 O O . HIS A 1 191 ? -22.031 -1.784 21.668 1.00 84.69 191 HIS A O 1
ATOM 1496 N N . PRO A 1 192 ? -21.304 -0.236 23.115 1.00 83.75 192 PRO A N 1
ATOM 1497 C CA . PRO A 1 192 ? -21.421 0.856 22.154 1.00 83.75 192 PRO A CA 1
ATOM 1498 C C . PRO A 1 192 ? -20.347 0.744 21.064 1.00 83.75 192 PRO A C 1
ATOM 1500 O O . PRO A 1 192 ? -19.155 0.670 21.360 1.00 83.75 192 PRO A O 1
ATOM 1503 N N . VAL A 1 193 ? -20.757 0.774 19.795 1.00 84.88 193 VAL A N 1
ATOM 1504 C CA . VAL A 1 193 ? -19.832 0.846 18.653 1.00 84.88 193 VAL A CA 1
ATOM 1505 C C . VAL A 1 193 ? -19.378 2.295 18.473 1.00 84.88 193 VAL A C 1
ATOM 1507 O O . VAL A 1 193 ? -20.208 3.188 18.304 1.00 84.88 193 VAL A O 1
ATOM 1510 N N . ILE A 1 194 ? -18.066 2.536 18.533 1.00 82.25 194 ILE A N 1
ATOM 1511 C CA . ILE A 1 194 ? -17.465 3.878 18.518 1.00 82.25 194 ILE A CA 1
ATOM 1512 C C . ILE A 1 194 ? -16.348 3.896 17.476 1.00 82.25 194 ILE A C 1
ATOM 1514 O O . ILE A 1 194 ? -15.237 3.429 17.713 1.00 82.25 194 ILE A O 1
ATOM 1518 N N . PHE A 1 195 ? -16.672 4.395 16.285 1.00 83.06 195 PHE A N 1
ATOM 1519 C CA . PHE A 1 195 ? -15.785 4.369 15.123 1.00 83.06 195 PHE A CA 1
ATOM 1520 C C . PHE A 1 195 ? -15.231 5.773 14.840 1.00 83.06 195 PHE A C 1
ATOM 1522 O O . PHE A 1 195 ? -15.894 6.599 14.215 1.00 83.06 195 PHE A O 1
ATOM 1529 N N . ALA A 1 196 ? -14.005 6.035 15.297 1.00 80.81 196 ALA A N 1
ATOM 1530 C CA . ALA A 1 196 ? -13.267 7.277 15.071 1.00 80.81 196 ALA A CA 1
ATOM 1531 C C . ALA A 1 196 ? -12.504 7.226 13.727 1.00 80.81 196 ALA A C 1
ATOM 1533 O O . ALA A 1 196 ? -11.270 7.194 13.680 1.00 80.81 196 ALA A O 1
ATOM 1534 N N . LEU A 1 197 ? -13.247 7.106 12.617 1.00 73.31 197 LEU A N 1
ATOM 1535 C CA . LEU A 1 197 ? -12.703 6.853 11.270 1.00 73.31 197 LEU A CA 1
ATOM 1536 C C . LEU A 1 197 ? -11.936 8.032 10.666 1.00 73.31 197 LEU A C 1
ATOM 1538 O O . LEU A 1 197 ? -11.245 7.876 9.651 1.00 73.31 197 LEU A O 1
ATOM 1542 N N . SER A 1 198 ? -12.011 9.201 11.285 1.00 64.25 198 SER A N 1
ATOM 1543 C CA . SER A 1 198 ? -11.180 10.314 10.888 1.00 64.25 198 SER A CA 1
ATOM 1544 C C . SER A 1 198 ? -9.707 10.043 11.164 1.00 64.25 198 SER A C 1
ATOM 1546 O O . SER A 1 198 ? -9.288 9.496 12.181 1.00 64.25 198 SER A O 1
ATOM 1548 N N . ASN A 1 199 ? -8.901 10.411 10.183 1.00 62.66 199 ASN A N 1
ATOM 1549 C CA . ASN A 1 199 ? -7.448 10.420 10.276 1.00 62.66 199 ASN A CA 1
ATOM 1550 C C . ASN A 1 199 ? -6.965 11.863 10.559 1.00 62.66 199 ASN A C 1
ATOM 1552 O O . ASN A 1 199 ? -7.804 12.736 10.770 1.00 62.66 199 ASN A O 1
ATOM 1556 N N . PRO A 1 200 ? -5.650 12.172 10.487 1.00 61.62 200 PRO A N 1
ATOM 1557 C CA . PRO A 1 200 ? -4.611 11.483 11.251 1.00 61.62 200 PRO A CA 1
ATOM 1558 C C . PRO A 1 200 ? -4.992 11.355 12.735 1.00 61.62 200 PRO A C 1
ATOM 1560 O O . PRO A 1 200 ? -5.999 11.891 13.177 1.00 61.62 200 PRO A O 1
ATOM 1563 N N . THR A 1 201 ? -4.151 10.740 13.560 1.00 70.38 201 THR A N 1
ATOM 1564 C CA . THR A 1 201 ? -4.409 10.579 15.003 1.00 70.38 201 THR A CA 1
ATOM 1565 C C . THR A 1 201 ? -4.735 11.898 15.741 1.00 70.38 201 THR A C 1
ATOM 1567 O O . THR A 1 201 ? -5.608 11.909 16.599 1.00 70.38 201 THR A O 1
ATOM 1570 N N . SER A 1 202 ? -4.140 13.040 15.357 1.00 64.31 202 SER A N 1
ATOM 1571 C CA . SER A 1 202 ? -4.444 14.389 15.906 1.00 64.31 202 SER A CA 1
ATOM 1572 C C . SER A 1 202 ? -5.799 14.981 15.478 1.00 64.31 202 SER A C 1
ATOM 1574 O O . SER A 1 202 ? -6.106 16.144 15.748 1.00 64.31 202 SER A O 1
ATOM 1576 N N . LYS A 1 203 ? -6.566 14.198 14.727 1.00 66.06 203 LYS A N 1
ATOM 1577 C CA . LYS A 1 203 ? -7.749 14.566 13.959 1.00 66.06 203 LYS A CA 1
ATOM 1578 C C . LYS A 1 203 ? -8.727 13.371 13.862 1.00 66.06 203 LYS A C 1
ATOM 1580 O O . LYS A 1 203 ? -9.682 13.442 13.098 1.00 66.06 203 LYS A O 1
ATOM 1585 N N . ALA A 1 204 ? -8.534 12.310 14.648 1.00 71.81 204 ALA A N 1
ATOM 1586 C CA . ALA A 1 204 ? -9.551 11.288 14.886 1.00 71.81 204 ALA A CA 1
ATOM 1587 C C . ALA A 1 204 ? -10.645 11.848 15.802 1.00 71.81 204 ALA A C 1
ATOM 1589 O O . ALA A 1 204 ? -10.374 12.743 16.603 1.00 71.81 204 ALA A O 1
ATOM 1590 N N . GLU A 1 205 ? -11.882 11.363 15.683 1.00 76.75 205 GLU A N 1
ATOM 1591 C CA . GLU A 1 205 ? -13.012 11.964 16.388 1.00 76.75 205 GLU A CA 1
ATOM 1592 C C . GLU A 1 205 ? -12.862 11.908 17.912 1.00 76.75 205 GLU A C 1
ATOM 1594 O O . GLU A 1 205 ? -13.167 12.898 18.567 1.00 76.75 205 GLU A O 1
ATOM 1599 N N . CYS A 1 206 ? -12.346 10.806 18.452 1.00 84.81 206 CYS A N 1
ATOM 1600 C CA . CYS A 1 206 ? -11.783 10.713 19.796 1.00 84.81 206 CYS A CA 1
ATOM 1601 C C . CYS A 1 206 ? -10.605 9.728 19.785 1.00 84.81 206 CYS A C 1
ATOM 1603 O O . CYS A 1 206 ? -10.412 8.976 18.823 1.00 84.81 206 CYS A O 1
ATOM 1605 N N . THR A 1 207 ? -9.804 9.717 20.850 1.00 90.50 207 THR A N 1
ATOM 1606 C CA . THR A 1 207 ? -8.753 8.712 21.020 1.00 90.50 207 THR A CA 1
ATOM 1607 C C . THR A 1 207 ? -9.308 7.381 21.526 1.00 90.50 207 THR A C 1
ATOM 1609 O O . THR A 1 207 ? -10.314 7.333 22.238 1.00 90.50 207 THR A O 1
ATOM 1612 N N . ALA A 1 208 ? -8.603 6.284 21.226 1.00 91.69 208 ALA A N 1
ATOM 1613 C CA . ALA A 1 208 ? -8.922 4.968 21.787 1.00 91.69 208 ALA A CA 1
ATOM 1614 C C . ALA A 1 208 ? -8.948 4.984 23.330 1.00 91.69 208 ALA A C 1
ATOM 1616 O O . ALA A 1 208 ? -9.792 4.334 23.941 1.00 91.69 208 ALA A O 1
ATOM 1617 N N . GLN A 1 209 ? -8.049 5.753 23.961 1.00 93.56 209 GLN A N 1
ATOM 1618 C CA . GLN A 1 209 ? -7.988 5.900 25.418 1.00 93.56 209 GLN A CA 1
ATOM 1619 C C . GLN A 1 209 ? -9.276 6.536 25.962 1.00 93.56 209 GLN A C 1
ATOM 1621 O O . GLN A 1 209 ? -9.903 5.967 26.851 1.00 93.56 209 GLN A O 1
ATOM 1626 N N . GLU A 1 210 ? -9.710 7.668 25.396 1.00 93.06 210 GLU A N 1
ATOM 1627 C CA . GLU A 1 210 ? -10.948 8.345 25.808 1.00 93.06 210 GLU A CA 1
ATOM 1628 C C . GLU A 1 210 ? -12.181 7.465 25.588 1.00 93.06 210 GLU A C 1
ATOM 1630 O O . GLU A 1 210 ? -13.057 7.427 26.450 1.00 93.06 210 GLU A O 1
ATOM 1635 N N . ALA A 1 211 ? -12.246 6.731 24.471 1.00 92.06 211 ALA A N 1
ATOM 1636 C CA . ALA A 1 211 ? -13.347 5.815 24.182 1.00 92.06 211 ALA A CA 1
ATOM 1637 C C . ALA A 1 211 ? -13.440 4.675 25.209 1.00 92.06 211 ALA A C 1
ATOM 1639 O O . ALA A 1 211 ? -14.508 4.457 25.786 1.00 92.06 211 ALA A O 1
ATOM 1640 N N . TYR A 1 212 ? -12.336 3.978 25.496 1.00 94.69 212 TYR A N 1
ATOM 1641 C CA . TYR A 1 212 ? -12.345 2.899 26.487 1.00 94.69 212 TYR A CA 1
ATOM 1642 C C . TYR A 1 212 ? -12.558 3.425 27.918 1.00 94.69 212 TYR A C 1
ATOM 1644 O O . TYR A 1 212 ? -13.301 2.808 28.677 1.00 94.69 212 TYR A O 1
ATOM 1652 N N . GLU A 1 213 ? -11.995 4.578 28.297 1.00 94.69 213 GLU A N 1
ATOM 1653 C CA . GLU A 1 213 ? -12.214 5.164 29.629 1.00 94.69 213 GLU A CA 1
ATOM 1654 C C . GLU A 1 213 ? -13.652 5.645 29.854 1.00 94.69 213 GLU A C 1
ATOM 1656 O O . GLU A 1 213 ? -14.216 5.405 30.920 1.00 94.69 213 GLU A O 1
ATOM 1661 N N . ALA A 1 214 ? -14.253 6.324 28.873 1.00 93.56 214 ALA A N 1
ATOM 1662 C CA . ALA A 1 214 ? -15.615 6.854 28.968 1.00 93.56 214 ALA A CA 1
ATOM 1663 C C . ALA A 1 214 ? -16.700 5.763 28.901 1.00 93.56 214 ALA A C 1
ATOM 1665 O O . ALA A 1 214 ? -17.844 6.007 29.277 1.00 93.56 214 ALA A O 1
ATOM 1666 N N . THR A 1 215 ? -16.351 4.559 28.437 1.00 92.00 215 THR A N 1
ATOM 1667 C CA . THR A 1 215 ? -17.276 3.420 28.313 1.00 92.00 215 THR A CA 1
ATOM 1668 C C . THR A 1 215 ? -16.911 2.230 29.201 1.00 92.00 215 THR A C 1
ATOM 1670 O O . THR A 1 215 ? -17.398 1.126 28.980 1.00 92.00 215 THR A O 1
ATOM 1673 N N . ASN A 1 216 ? -16.050 2.422 30.206 1.00 93.56 216 ASN A N 1
ATOM 1674 C CA . ASN A 1 216 ? -15.598 1.366 31.124 1.00 93.56 216 ASN A CA 1
ATOM 1675 C C . ASN A 1 216 ? -15.013 0.116 30.426 1.00 93.56 216 ASN A C 1
ATOM 1677 O O . ASN A 1 216 ? -15.128 -0.999 30.931 1.00 93.56 216 ASN A O 1
ATOM 1681 N N . GLY A 1 217 ? -14.383 0.284 29.261 1.00 91.06 217 GLY A N 1
ATOM 1682 C CA . GLY A 1 217 ? -13.843 -0.806 28.444 1.00 91.06 217 GLY A CA 1
ATOM 1683 C C . GLY A 1 217 ? -14.887 -1.579 27.625 1.00 91.06 217 GLY A C 1
ATOM 1684 O O . GLY A 1 217 ? -14.523 -2.523 26.930 1.00 91.06 217 GLY A O 1
ATOM 1685 N N . GLN A 1 218 ? -16.167 -1.199 27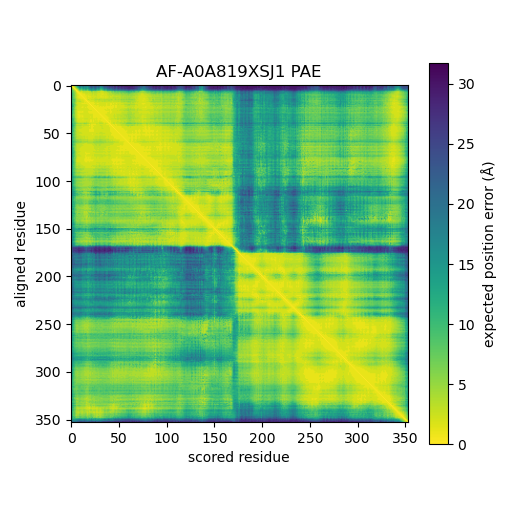.685 1.00 89.38 218 GLN A N 1
ATOM 1686 C CA . GLN A 1 218 ? -17.264 -1.936 27.049 1.00 89.38 218 GLN A CA 1
ATOM 1687 C C . GLN A 1 218 ? -17.425 -1.650 25.548 1.00 89.38 218 GLN A C 1
ATOM 1689 O O . GLN A 1 218 ? -18.106 -2.416 24.861 1.00 89.38 218 GLN A O 1
ATOM 1694 N N . CYS A 1 219 ? -16.856 -0.552 25.032 1.00 89.31 219 CYS A N 1
ATOM 1695 C CA . CYS A 1 219 ? -17.037 -0.158 23.636 1.00 89.31 219 CYS A CA 1
ATOM 1696 C C . CYS A 1 219 ? -16.334 -1.074 22.630 1.00 89.31 219 CYS A C 1
ATOM 1698 O O . CYS A 1 219 ? -15.231 -1.570 22.857 1.00 89.31 219 CYS A O 1
ATOM 1700 N N . VAL A 1 220 ? -16.938 -1.176 21.450 1.00 88.44 220 VAL A N 1
ATOM 1701 C CA . VAL A 1 220 ? -16.317 -1.733 20.249 1.00 88.44 220 VAL A CA 1
ATOM 1702 C C . VAL A 1 220 ? -15.684 -0.572 19.482 1.00 88.44 220 VAL A C 1
ATOM 1704 O O . VAL A 1 220 ? -16.382 0.170 18.786 1.00 88.44 220 VAL A O 1
ATOM 1707 N N . PHE A 1 221 ? -14.375 -0.372 19.658 1.00 89.75 221 PHE A N 1
ATOM 1708 C CA . PHE A 1 221 ? -13.655 0.769 19.088 1.00 89.75 221 PHE A CA 1
ATOM 1709 C C . PHE A 1 221 ? -12.875 0.411 17.819 1.00 89.75 221 PHE A C 1
ATOM 1711 O O . PHE A 1 221 ? -12.095 -0.542 17.795 1.00 89.75 221 PHE A O 1
ATOM 1718 N N . ALA A 1 222 ? -13.009 1.253 16.796 1.00 87.06 222 ALA A N 1
ATOM 1719 C CA . ALA A 1 222 ? -12.105 1.271 15.651 1.00 87.06 222 ALA A CA 1
ATOM 1720 C C . ALA A 1 222 ? -11.793 2.710 15.230 1.00 87.06 222 ALA A C 1
ATOM 1722 O O . ALA A 1 222 ? -12.574 3.625 15.489 1.00 87.06 222 ALA A O 1
ATOM 1723 N N . SER A 1 223 ? -10.667 2.918 14.554 1.00 82.56 223 SER A N 1
ATOM 1724 C CA . SER A 1 223 ? -10.199 4.243 14.144 1.00 82.56 223 SER A CA 1
ATOM 1725 C C . SER A 1 223 ? -9.670 4.274 12.715 1.00 82.56 223 SER A C 1
ATOM 1727 O O . SER A 1 223 ? -9.276 3.255 12.158 1.00 82.56 223 SER A O 1
ATOM 1729 N N . GLY A 1 224 ? -9.634 5.450 12.092 1.00 72.62 224 GLY A N 1
ATOM 1730 C CA . GLY A 1 224 ? -9.089 5.596 10.739 1.00 72.62 224 GLY A CA 1
ATOM 1731 C C . GLY A 1 224 ? -7.560 5.547 10.695 1.00 72.62 224 GLY A C 1
ATOM 1732 O O . GLY A 1 224 ? -6.976 5.035 9.739 1.00 72.62 224 GLY A O 1
ATOM 1733 N N . SER A 1 225 ? -6.932 6.083 11.743 1.00 72.88 225 SER A N 1
ATOM 1734 C CA . SER A 1 225 ? -5.485 6.104 11.985 1.00 72.88 225 SER A CA 1
ATOM 1735 C C . SER A 1 225 ? -5.086 5.178 13.139 1.00 72.88 225 SER A C 1
ATOM 1737 O O . SER A 1 225 ? -5.935 4.860 13.978 1.00 72.88 225 SER A O 1
ATOM 1739 N N . PRO A 1 226 ? -3.805 4.771 13.226 1.00 78.69 226 PRO A N 1
ATOM 1740 C CA . PRO A 1 226 ? -3.302 3.986 14.348 1.00 78.69 226 PRO A CA 1
ATOM 1741 C C . PRO A 1 226 ? -3.411 4.732 15.687 1.00 78.69 226 PRO A C 1
ATOM 1743 O O . PRO A 1 226 ? -3.173 5.942 15.777 1.00 78.69 226 PRO A O 1
ATOM 1746 N N . PHE A 1 227 ? -3.702 3.955 16.731 1.00 85.69 227 PHE A N 1
ATOM 1747 C CA . PHE A 1 227 ? -3.596 4.316 18.144 1.00 85.69 227 PHE A CA 1
ATOM 1748 C C . PHE A 1 227 ? -2.806 3.223 18.886 1.00 85.69 227 PHE A C 1
ATOM 1750 O O . PHE A 1 227 ? -2.883 2.058 18.495 1.00 85.69 227 PHE A O 1
ATOM 1757 N N . PRO A 1 228 ? -2.064 3.560 19.958 1.00 89.00 228 PRO A N 1
ATOM 1758 C CA . PRO A 1 228 ? -1.396 2.564 20.790 1.00 89.00 228 PRO A CA 1
ATOM 1759 C C . PRO A 1 228 ? -2.407 1.686 21.543 1.00 89.00 228 PRO A C 1
ATOM 1761 O O . PRO A 1 228 ? -3.553 2.078 21.772 1.00 89.00 228 PRO A O 1
ATOM 1764 N N . SER A 1 229 ? -1.961 0.504 21.974 1.00 92.44 229 SER A N 1
ATOM 1765 C CA . SER A 1 229 ? -2.769 -0.405 22.797 1.00 92.44 229 SER A CA 1
ATOM 1766 C C . SER A 1 229 ? -3.134 0.220 24.148 1.00 92.44 229 SER A C 1
ATOM 1768 O O . SER A 1 229 ? -2.272 0.749 24.852 1.00 92.44 229 SER A O 1
ATOM 1770 N N . VAL A 1 230 ? -4.402 0.105 24.539 1.00 94.06 230 VAL A N 1
ATOM 1771 C CA . VAL A 1 230 ? -4.954 0.691 25.768 1.00 94.06 230 VAL A CA 1
ATOM 1772 C C . VAL A 1 230 ? -4.987 -0.356 26.878 1.00 94.06 230 VAL A C 1
ATOM 1774 O O . VAL A 1 230 ? -5.482 -1.463 26.681 1.00 94.06 230 VAL A O 1
ATOM 1777 N N . LYS A 1 231 ? -4.484 -0.019 28.070 1.00 94.00 231 LYS A N 1
ATOM 1778 C CA . LYS A 1 231 ? -4.590 -0.873 29.265 1.00 94.00 231 LYS A CA 1
ATOM 1779 C C . LYS A 1 231 ? -5.641 -0.304 30.206 1.00 94.00 231 LYS A C 1
ATOM 1781 O O . LYS A 1 231 ? -5.450 0.778 30.750 1.00 94.00 231 LYS A O 1
ATOM 1786 N N . TYR A 1 232 ? -6.730 -1.041 30.411 1.00 92.31 232 TYR A N 1
ATOM 1787 C CA . TYR A 1 232 ? -7.869 -0.594 31.209 1.00 92.31 232 TYR A CA 1
ATOM 1788 C C . TYR A 1 232 ? -8.435 -1.753 32.043 1.00 92.31 232 TYR A C 1
ATOM 1790 O O . TYR A 1 232 ? -8.666 -2.844 31.525 1.00 92.31 232 TYR A O 1
ATOM 1798 N N . GLN A 1 233 ? -8.602 -1.529 33.354 1.00 90.50 233 GLN A N 1
ATOM 1799 C CA . GLN A 1 233 ? -9.062 -2.526 34.343 1.00 90.50 233 GLN A CA 1
ATOM 1800 C C . GLN A 1 233 ? -8.357 -3.903 34.250 1.00 90.50 233 GLN A C 1
ATOM 1802 O O . GLN A 1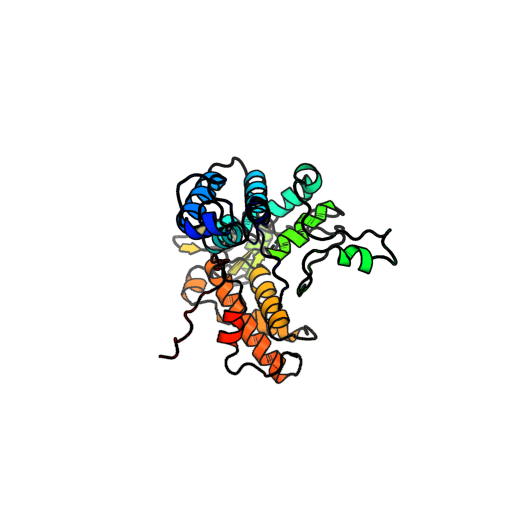 233 ? -8.961 -4.953 34.440 1.00 90.50 233 GLN A O 1
ATOM 1807 N N . GLY A 1 234 ? -7.054 -3.911 33.945 1.00 88.75 234 GLY A N 1
ATOM 1808 C CA . GLY A 1 234 ? -6.242 -5.131 33.832 1.00 88.75 234 GLY A CA 1
ATOM 1809 C C . GLY A 1 234 ? -6.313 -5.846 32.476 1.00 88.75 234 GLY A C 1
ATOM 1810 O O . GLY A 1 234 ? -5.411 -6.624 32.169 1.00 88.75 234 GLY A O 1
ATOM 1811 N N . LYS A 1 235 ? -7.299 -5.538 31.622 1.00 90.94 235 LYS A N 1
ATOM 1812 C CA . LYS A 1 235 ? -7.319 -5.978 30.219 1.00 90.94 235 LYS A CA 1
ATOM 1813 C C . LYS A 1 235 ? -6.464 -5.044 29.351 1.00 90.94 235 LYS A C 1
ATOM 1815 O O . LYS A 1 235 ? -6.370 -3.842 29.604 1.00 90.94 235 LYS A O 1
ATOM 1820 N N . THR A 1 236 ? -5.830 -5.608 28.324 1.00 93.50 236 THR A N 1
ATOM 1821 C CA . THR A 1 236 ? -5.212 -4.842 27.230 1.00 93.50 236 THR A CA 1
ATOM 1822 C C . THR A 1 236 ? -6.125 -4.918 26.009 1.00 93.50 236 THR A C 1
ATOM 1824 O O . THR A 1 236 ? -6.592 -6.002 25.666 1.00 93.50 236 THR A O 1
ATOM 1827 N N . TYR A 1 237 ? -6.372 -3.773 25.382 1.00 91.94 237 TYR A N 1
ATOM 1828 C CA . TYR A 1 237 ? -7.179 -3.613 24.180 1.00 91.94 237 TYR A CA 1
ATOM 1829 C C . TYR A 1 237 ? -6.291 -3.121 23.035 1.00 91.94 237 TYR A C 1
ATOM 1831 O O . TYR A 1 237 ? -5.479 -2.211 23.229 1.00 91.94 237 TYR A O 1
ATOM 1839 N N . VAL A 1 238 ? -6.458 -3.687 21.843 1.00 90.44 238 VAL A N 1
ATOM 1840 C CA . VAL A 1 238 ? -5.742 -3.274 20.628 1.00 90.44 238 VAL A CA 1
ATOM 1841 C C . VAL A 1 238 ? -6.761 -2.616 19.688 1.00 90.44 238 VAL A C 1
ATOM 1843 O O . VAL A 1 238 ? -7.650 -3.305 19.194 1.00 90.44 238 VAL A O 1
ATOM 1846 N N . PRO A 1 239 ? -6.711 -1.287 19.472 1.00 85.75 239 PRO A N 1
ATOM 1847 C CA . PRO A 1 239 ? -7.717 -0.590 18.670 1.00 85.75 239 PRO A CA 1
ATOM 1848 C C . PRO A 1 239 ? -7.587 -0.936 17.179 1.00 85.75 239 PRO A C 1
ATOM 1850 O O . PRO A 1 239 ? -6.526 -0.762 16.577 1.00 85.75 239 PRO A O 1
ATOM 1853 N N . GLY A 1 240 ? -8.677 -1.411 16.572 1.00 82.44 240 GLY A N 1
ATOM 1854 C CA . GLY A 1 240 ? -8.696 -1.799 15.160 1.00 82.44 240 GLY A CA 1
ATOM 1855 C C . GLY A 1 240 ? -8.648 -0.601 14.212 1.00 82.44 240 GLY A C 1
ATOM 1856 O O . GLY A 1 240 ? -9.270 0.426 14.468 1.00 82.44 240 GLY A O 1
ATOM 1857 N N . GLN A 1 241 ? -7.955 -0.739 13.080 1.00 80.50 241 GLN A N 1
ATOM 1858 C CA . GLN A 1 241 ? -7.926 0.300 12.048 1.00 80.50 241 GLN A CA 1
ATOM 1859 C C . GLN A 1 241 ? -9.011 0.057 10.990 1.00 80.50 241 GLN A C 1
ATOM 1861 O O . GLN A 1 241 ? -8.857 -0.805 10.128 1.00 80.50 241 GLN A O 1
ATOM 1866 N N . GLY A 1 242 ? -10.077 0.859 11.004 1.00 79.25 242 GLY A N 1
ATOM 1867 C CA . GLY A 1 242 ? -11.133 0.895 9.983 1.00 79.25 242 GLY A CA 1
ATOM 1868 C C . GLY A 1 242 ? -10.678 1.576 8.694 1.00 79.25 242 GLY A C 1
ATOM 1869 O O . GLY A 1 242 ? -11.274 2.551 8.242 1.00 79.25 242 GLY A O 1
ATOM 1870 N N . ASN A 1 243 ? -9.567 1.104 8.131 1.00 77.19 243 ASN A N 1
ATOM 1871 C CA . ASN A 1 243 ? -8.861 1.755 7.039 1.00 77.19 243 ASN A CA 1
ATOM 1872 C C . ASN A 1 243 ? -9.205 1.109 5.686 1.00 77.19 243 ASN A C 1
ATOM 1874 O O . ASN A 1 243 ? -9.093 -0.106 5.511 1.00 77.19 243 ASN A O 1
ATOM 1878 N N . ASN A 1 244 ? -9.544 1.933 4.687 1.00 82.81 244 ASN A N 1
ATOM 1879 C CA . ASN A 1 244 ? -9.898 1.498 3.325 1.00 82.81 244 ASN A CA 1
ATOM 1880 C C . ASN A 1 244 ? -8.827 0.614 2.652 1.00 82.81 244 ASN A C 1
ATOM 1882 O O . ASN A 1 244 ? -9.128 -0.070 1.672 1.00 82.81 244 ASN A O 1
ATOM 1886 N N . SER A 1 245 ? -7.596 0.619 3.168 1.00 81.50 245 SER A N 1
ATOM 1887 C CA . SER A 1 245 ? -6.476 -0.234 2.748 1.00 81.50 245 SER A CA 1
ATOM 1888 C C . SER A 1 245 ? -6.748 -1.731 2.852 1.00 81.50 245 SER A C 1
ATOM 1890 O O . SER A 1 245 ? -6.126 -2.493 2.125 1.00 81.50 245 SER A O 1
ATOM 1892 N N . TYR A 1 246 ? -7.701 -2.172 3.675 1.00 88.31 246 TYR A N 1
ATOM 1893 C CA . TYR A 1 246 ? -8.141 -3.569 3.640 1.00 88.31 246 TYR A CA 1
ATOM 1894 C C . TYR A 1 246 ? -8.967 -3.915 2.390 1.00 88.31 246 TYR A C 1
ATOM 1896 O O . TYR A 1 246 ? -9.015 -5.075 1.996 1.00 88.31 246 TYR A O 1
ATOM 1904 N N . ILE A 1 247 ? -9.606 -2.928 1.753 1.00 92.62 247 ILE A N 1
ATOM 1905 C CA . ILE A 1 247 ? -10.562 -3.135 0.656 1.00 92.62 247 ILE A CA 1
ATOM 1906 C C . ILE A 1 247 ? -9.941 -2.811 -0.707 1.00 92.62 247 ILE A C 1
ATOM 1908 O O . ILE A 1 247 ? -9.961 -3.651 -1.609 1.00 92.62 247 ILE A O 1
ATOM 1912 N N . PHE A 1 248 ? -9.386 -1.605 -0.891 1.00 87.75 248 PHE A N 1
ATOM 1913 C CA . PHE A 1 248 ? -8.997 -1.147 -2.233 1.00 87.75 248 PHE A CA 1
ATOM 1914 C C . PHE A 1 248 ? -7.888 -1.978 -2.912 1.00 87.75 248 PHE A C 1
ATOM 1916 O O . PHE A 1 248 ? -7.983 -2.140 -4.131 1.00 87.75 248 PHE A O 1
ATOM 1923 N N . PRO A 1 249 ? -6.890 -2.564 -2.213 1.00 88.81 249 PRO A N 1
ATOM 1924 C CA . PRO A 1 249 ? -5.900 -3.421 -2.864 1.00 88.81 249 PRO A CA 1
ATOM 1925 C C . PRO A 1 249 ? -6.501 -4.751 -3.327 1.00 88.81 249 PRO A C 1
ATOM 1927 O O . PRO A 1 249 ? -6.175 -5.202 -4.420 1.00 88.81 249 PRO A O 1
ATOM 1930 N N . GLY A 1 250 ? -7.419 -5.351 -2.558 1.00 92.94 250 GLY A N 1
ATOM 1931 C CA . GLY A 1 250 ? -8.121 -6.578 -2.955 1.00 92.94 250 GLY A CA 1
ATOM 1932 C C . GLY A 1 250 ? -9.080 -6.361 -4.129 1.00 92.94 250 GLY A C 1
ATOM 1933 O O . GLY A 1 250 ? -9.074 -7.134 -5.088 1.00 92.94 250 GLY A O 1
ATOM 1934 N N . VAL A 1 251 ? -9.838 -5.257 -4.111 1.00 95.69 251 VAL A N 1
ATOM 1935 C CA . VAL A 1 251 ? -10.680 -4.834 -5.245 1.00 95.69 251 VAL A CA 1
ATOM 1936 C C . VAL A 1 251 ? -9.825 -4.577 -6.489 1.00 95.69 251 VAL A C 1
ATOM 1938 O O . VAL A 1 251 ? -10.098 -5.144 -7.546 1.00 95.69 251 VAL A O 1
ATOM 1941 N N . GLY A 1 252 ? -8.755 -3.784 -6.370 1.00 91.12 252 GLY A N 1
ATOM 1942 C CA . GLY A 1 252 ? -7.846 -3.489 -7.480 1.00 91.12 252 GLY A CA 1
ATOM 1943 C C . GLY A 1 252 ? -7.182 -4.742 -8.055 1.00 91.12 252 GLY A C 1
ATOM 1944 O O . GLY A 1 252 ? -7.148 -4.917 -9.271 1.00 91.12 252 GLY A O 1
ATOM 1945 N N . LEU A 1 253 ? -6.724 -5.654 -7.192 1.00 92.62 253 LEU A N 1
ATOM 1946 C CA . LEU A 1 253 ? -6.116 -6.925 -7.581 1.00 92.62 253 LEU A CA 1
ATOM 1947 C C . LEU A 1 253 ? -7.095 -7.801 -8.378 1.00 92.62 253 LEU A C 1
ATOM 1949 O O . LEU A 1 253 ? -6.727 -8.281 -9.450 1.00 92.62 253 LEU A O 1
ATOM 1953 N N . ALA A 1 254 ? -8.347 -7.960 -7.936 1.00 96.38 254 ALA A N 1
ATOM 1954 C CA . ALA A 1 254 ? -9.363 -8.691 -8.702 1.00 96.38 254 ALA A CA 1
ATOM 1955 C C . ALA A 1 254 ? -9.670 -8.032 -10.053 1.00 96.38 254 ALA A C 1
ATOM 1957 O O . ALA A 1 254 ? -9.688 -8.705 -11.087 1.00 96.38 254 ALA A O 1
ATOM 1958 N N . VAL A 1 255 ? -9.884 -6.712 -10.053 1.00 96.00 255 VAL A N 1
ATOM 1959 C CA . VAL A 1 255 ? -10.254 -5.946 -11.251 1.00 96.00 255 VAL A CA 1
ATOM 1960 C C . VAL A 1 255 ? -9.162 -6.028 -12.316 1.00 96.00 255 VAL A C 1
ATOM 1962 O O . VAL A 1 255 ? -9.467 -6.320 -13.473 1.00 96.00 255 VAL A O 1
ATOM 1965 N N . VAL A 1 256 ? -7.896 -5.857 -11.926 1.00 94.88 256 VAL A N 1
ATOM 1966 C CA . VAL A 1 256 ? -6.741 -5.912 -12.833 1.00 94.88 256 VAL A CA 1
ATOM 1967 C C . VAL A 1 256 ? -6.448 -7.336 -13.314 1.00 94.88 256 VAL A C 1
ATOM 1969 O O . VAL A 1 256 ? -6.195 -7.531 -14.504 1.00 94.88 256 VAL A O 1
ATOM 1972 N N . THR A 1 257 ? -6.485 -8.340 -12.431 1.00 94.81 257 THR A N 1
ATOM 1973 C CA . THR A 1 257 ? -6.138 -9.727 -12.804 1.00 94.81 257 THR A CA 1
ATOM 1974 C C . THR A 1 257 ? -7.212 -10.385 -13.664 1.00 94.81 257 THR A C 1
ATOM 1976 O O . THR A 1 257 ? -6.897 -10.950 -14.708 1.00 94.81 257 THR A O 1
ATOM 1979 N N . CYS A 1 258 ? -8.487 -10.271 -13.282 1.00 95.50 258 CYS A N 1
ATOM 1980 C CA . CYS A 1 258 ? -9.606 -10.907 -13.984 1.00 95.50 258 CYS A CA 1
ATOM 1981 C C . CYS A 1 258 ? -10.244 -10.009 -15.060 1.00 95.50 258 CYS A C 1
ATOM 1983 O O . CYS A 1 258 ? -11.195 -10.425 -15.729 1.00 95.50 258 CYS A O 1
ATOM 1985 N N . ARG A 1 259 ? -9.712 -8.791 -15.256 1.00 95.44 259 ARG A N 1
ATOM 1986 C CA . ARG A 1 259 ? -10.198 -7.778 -16.210 1.00 95.44 259 ARG A CA 1
ATOM 1987 C C . ARG A 1 259 ? -11.695 -7.510 -16.029 1.00 95.44 259 ARG A C 1
ATOM 1989 O O . ARG A 1 259 ? -12.499 -7.713 -16.942 1.00 95.44 259 ARG A O 1
ATOM 1996 N N . ILE A 1 260 ? -12.076 -7.135 -14.812 1.00 96.56 260 ILE A N 1
ATOM 1997 C CA . ILE A 1 260 ? -13.475 -6.882 -14.448 1.00 96.56 260 ILE A CA 1
ATOM 1998 C C . ILE A 1 260 ? -13.904 -5.544 -15.064 1.00 96.56 260 ILE A C 1
ATOM 2000 O O . ILE A 1 260 ? -13.278 -4.519 -14.809 1.00 96.56 260 ILE A O 1
ATOM 2004 N N . ARG A 1 261 ? -14.960 -5.548 -15.888 1.00 93.12 261 ARG A N 1
ATOM 2005 C CA . ARG A 1 261 ? -15.377 -4.370 -16.679 1.00 93.12 261 ARG A CA 1
ATOM 2006 C C . ARG A 1 261 ? -15.972 -3.231 -15.853 1.00 93.12 261 ARG A C 1
ATOM 2008 O O . ARG A 1 261 ? -15.766 -2.066 -16.181 1.00 93.12 261 ARG A O 1
ATOM 2015 N N . HIS A 1 262 ? -16.733 -3.571 -14.818 1.00 93.50 262 HIS A N 1
ATOM 2016 C CA . HIS A 1 262 ? -17.474 -2.629 -13.983 1.00 93.50 262 HIS A CA 1
ATOM 2017 C C . HIS A 1 262 ? -17.418 -3.085 -12.525 1.00 93.50 262 HIS A C 1
ATOM 2019 O O . HIS A 1 262 ? -17.385 -4.287 -12.260 1.00 93.50 262 HIS A O 1
ATOM 2025 N N . ILE A 1 263 ? -17.426 -2.131 -11.593 1.00 94.31 263 ILE A N 1
ATOM 2026 C CA . ILE A 1 263 ? -17.373 -2.387 -10.150 1.00 94.31 263 ILE A CA 1
ATOM 2027 C C . ILE A 1 263 ? -18.724 -1.977 -9.541 1.00 94.31 263 ILE A C 1
ATOM 2029 O O . ILE A 1 263 ? -18.871 -0.819 -9.151 1.00 94.31 263 ILE A O 1
ATOM 2033 N N . PRO A 1 264 ? -19.735 -2.866 -9.526 1.00 94.94 264 PRO A N 1
ATOM 2034 C CA . PRO A 1 264 ? -21.015 -2.587 -8.884 1.00 94.94 264 PRO A CA 1
ATOM 2035 C C . PRO A 1 264 ? -20.901 -2.705 -7.352 1.00 94.94 264 PRO A C 1
ATOM 2037 O O . PRO A 1 264 ? -19.915 -3.236 -6.828 1.00 94.94 264 PRO A O 1
ATOM 2040 N N . GLU A 1 265 ? -21.902 -2.205 -6.626 1.00 92.00 265 GLU A N 1
ATOM 2041 C CA . GLU A 1 265 ? -21.879 -2.099 -5.157 1.00 92.00 265 GLU A CA 1
ATOM 2042 C C . GLU A 1 265 ? -21.753 -3.463 -4.459 1.00 92.00 265 GLU A C 1
ATOM 2044 O O . GLU A 1 265 ? -21.099 -3.572 -3.418 1.00 92.00 265 GLU A O 1
ATOM 2049 N N . GLU A 1 266 ? -22.263 -4.534 -5.074 1.00 95.56 266 GLU A N 1
ATOM 2050 C CA . GLU A 1 266 ? -22.144 -5.905 -4.578 1.00 95.56 266 GLU A CA 1
ATOM 2051 C C . GLU A 1 266 ? -20.682 -6.351 -4.428 1.00 95.56 266 GLU A C 1
ATOM 2053 O O . GLU A 1 266 ? -20.376 -7.115 -3.514 1.00 95.56 266 GLU A O 1
ATOM 2058 N N . LEU A 1 267 ? -19.749 -5.847 -5.250 1.00 96.19 267 LEU A N 1
ATOM 2059 C CA . LEU A 1 267 ? -18.322 -6.143 -5.068 1.00 96.19 267 LEU A CA 1
ATOM 2060 C C . LEU A 1 267 ? -17.764 -5.496 -3.791 1.00 96.19 267 LEU A C 1
ATOM 2062 O O . LEU A 1 267 ? -16.930 -6.097 -3.118 1.00 96.19 267 LEU A O 1
ATOM 2066 N N . PHE A 1 268 ? -18.237 -4.311 -3.403 1.00 94.44 268 PHE A N 1
ATOM 2067 C CA . PHE A 1 268 ? -17.838 -3.703 -2.130 1.00 94.44 268 PHE A CA 1
ATOM 2068 C C . PHE A 1 268 ? -18.490 -4.406 -0.934 1.00 94.44 268 PHE A C 1
ATOM 2070 O O . PHE A 1 268 ? -17.815 -4.621 0.073 1.00 94.44 268 PHE A O 1
ATOM 2077 N N . TYR A 1 269 ? -19.746 -4.850 -1.060 1.00 95.00 269 TYR A N 1
ATOM 2078 C CA . TYR A 1 269 ? -20.395 -5.694 -0.051 1.00 95.00 269 TYR A CA 1
ATOM 2079 C C . TYR A 1 269 ? -19.648 -7.023 0.157 1.00 95.00 269 TYR A C 1
ATOM 2081 O O . TYR A 1 269 ? -19.355 -7.392 1.293 1.00 95.00 269 TYR A O 1
ATOM 2089 N N . ILE A 1 270 ? -19.274 -7.716 -0.926 1.00 97.31 270 ILE A N 1
ATOM 2090 C CA . ILE A 1 270 ? -18.504 -8.968 -0.859 1.00 97.31 270 ILE A CA 1
ATOM 2091 C C . ILE A 1 270 ? -17.124 -8.721 -0.243 1.00 97.31 270 ILE A C 1
ATOM 2093 O O . ILE A 1 270 ? -16.720 -9.472 0.639 1.00 97.31 270 ILE A O 1
ATOM 2097 N N . ALA A 1 271 ? -16.423 -7.650 -0.632 1.00 96.69 271 ALA A N 1
ATOM 2098 C CA . ALA A 1 271 ? -15.125 -7.310 -0.049 1.00 96.69 271 ALA A CA 1
ATOM 2099 C C . ALA A 1 271 ? -15.216 -7.031 1.463 1.00 96.69 271 ALA A C 1
ATOM 2101 O O . ALA A 1 271 ? -14.391 -7.530 2.227 1.00 96.69 271 ALA A O 1
ATOM 2102 N N . ALA A 1 272 ? -16.232 -6.283 1.906 1.00 93.12 272 ALA A N 1
ATOM 2103 C CA . ALA A 1 272 ? -16.471 -6.015 3.324 1.00 93.12 272 ALA A CA 1
ATOM 2104 C C . ALA A 1 272 ? -16.836 -7.292 4.101 1.00 93.12 272 ALA A C 1
ATOM 2106 O O . ALA A 1 272 ? -16.307 -7.524 5.189 1.00 93.12 272 ALA A O 1
ATOM 2107 N N . LYS A 1 273 ? -17.679 -8.159 3.525 1.00 96.56 273 LYS A N 1
ATOM 2108 C CA . LYS A 1 273 ? -18.036 -9.448 4.125 1.00 96.56 273 LYS A CA 1
ATOM 2109 C C . LYS A 1 273 ? -16.809 -10.355 4.270 1.00 96.56 273 LYS A C 1
ATOM 2111 O O . LYS A 1 273 ? -16.523 -10.802 5.377 1.00 96.56 273 LYS A O 1
ATOM 2116 N N . THR A 1 274 ? -16.043 -10.560 3.201 1.00 97.19 274 THR A N 1
ATOM 2117 C CA . THR A 1 274 ? -14.826 -11.385 3.235 1.00 97.19 274 THR A CA 1
ATOM 2118 C C . THR A 1 274 ? -13.755 -10.809 4.161 1.00 97.19 274 THR A C 1
ATOM 2120 O O . THR A 1 274 ? -13.008 -11.576 4.755 1.00 97.19 274 THR A O 1
ATOM 2123 N N . LEU A 1 275 ? -13.703 -9.488 4.370 1.00 95.12 275 LEU A N 1
ATOM 2124 C CA . LEU A 1 275 ? -12.850 -8.899 5.405 1.00 95.12 275 LEU A CA 1
ATOM 2125 C C . LEU A 1 275 ? -13.295 -9.294 6.824 1.00 95.12 275 LEU A C 1
ATOM 2127 O O . LEU A 1 275 ? -12.44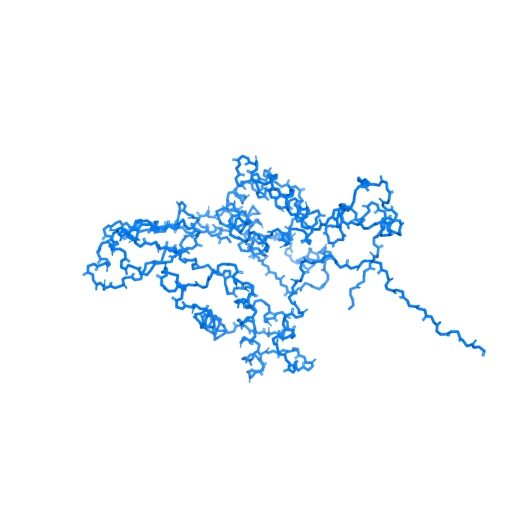8 -9.628 7.650 1.00 95.12 275 LEU A O 1
ATOM 2131 N N . SER A 1 276 ? -14.604 -9.283 7.105 1.00 93.75 276 SER A N 1
ATOM 2132 C CA . SER A 1 276 ? -15.135 -9.697 8.415 1.00 93.75 276 SER A CA 1
ATOM 2133 C C . SER A 1 276 ? -14.956 -11.197 8.689 1.00 93.75 276 SER A C 1
ATOM 2135 O O . SER A 1 276 ? -14.684 -11.580 9.820 1.00 93.75 276 SER A O 1
ATOM 2137 N N . GLU A 1 277 ? -14.998 -12.037 7.649 1.00 95.62 277 GLU A N 1
ATOM 2138 C CA . GLU A 1 277 ? -14.755 -13.490 7.724 1.00 95.62 277 GLU A CA 1
ATOM 2139 C C . GLU A 1 277 ? -13.282 -13.860 8.030 1.00 95.62 277 GLU A C 1
ATOM 2141 O O . GLU A 1 277 ? -12.965 -15.038 8.182 1.00 95.62 277 GLU A O 1
ATOM 2146 N N . LEU A 1 278 ? -12.375 -12.875 8.123 1.00 94.94 278 LEU A N 1
ATOM 2147 C CA . LEU A 1 278 ? -10.947 -13.054 8.435 1.00 94.94 278 LEU A CA 1
ATOM 2148 C C . LEU A 1 278 ? -10.550 -12.580 9.844 1.00 94.94 278 LEU A C 1
ATOM 2150 O O . LEU A 1 278 ? -9.370 -12.669 10.208 1.00 94.94 278 LEU A O 1
ATOM 2154 N N . VAL A 1 279 ? -11.503 -12.057 10.618 1.00 94.12 279 VAL A N 1
ATOM 2155 C CA . VAL A 1 279 ? -11.315 -11.711 12.034 1.00 94.12 279 VAL A CA 1
ATOM 2156 C C . VAL A 1 279 ? -11.419 -12.997 12.860 1.00 94.12 279 VAL A C 1
ATOM 2158 O O . VAL A 1 279 ? -12.351 -13.777 12.672 1.00 94.12 279 VAL A O 1
ATOM 2161 N N . THR A 1 280 ? -10.454 -13.253 13.742 1.00 94.25 280 THR A N 1
ATOM 2162 C CA . THR A 1 280 ? -10.422 -14.451 14.597 1.00 94.25 280 THR A CA 1
ATOM 2163 C C . THR A 1 280 ? -10.989 -14.177 15.991 1.00 94.25 280 THR A C 1
ATOM 2165 O O . THR A 1 280 ? -11.092 -13.032 16.426 1.00 94.25 280 THR A O 1
ATOM 2168 N N . GLU A 1 281 ? -11.294 -15.236 16.744 1.00 93.50 281 GLU A N 1
ATOM 2169 C CA . GLU A 1 281 ? -11.630 -15.116 18.172 1.00 93.50 281 GLU A CA 1
ATOM 2170 C C . GLU A 1 281 ? -10.491 -14.463 18.983 1.00 93.50 281 GLU A C 1
ATOM 2172 O O . GLU A 1 281 ? -10.759 -13.717 19.921 1.00 93.50 281 GLU A O 1
ATOM 2177 N N . ASP A 1 282 ? -9.225 -14.669 18.594 1.00 91.88 282 ASP A N 1
ATOM 2178 C CA . ASP A 1 282 ? -8.069 -14.012 19.225 1.00 91.88 282 ASP A CA 1
ATOM 2179 C C . ASP A 1 282 ? -8.025 -12.498 18.933 1.00 91.88 282 ASP A C 1
ATOM 2181 O O . ASP A 1 282 ? -7.711 -11.712 19.830 1.00 91.88 282 ASP A O 1
ATOM 2185 N N . ASP A 1 283 ? -8.385 -12.074 17.710 1.00 91.25 283 ASP A N 1
ATOM 2186 C CA . ASP A 1 283 ? -8.563 -10.655 17.367 1.00 91.25 283 ASP A CA 1
ATOM 2187 C C . ASP A 1 283 ? -9.683 -10.046 18.244 1.00 91.25 283 ASP A C 1
ATOM 2189 O O . ASP A 1 283 ? -9.481 -9.042 18.939 1.00 91.25 283 ASP A O 1
ATOM 2193 N N . LEU A 1 284 ? -10.856 -10.692 18.277 1.00 90.06 284 LEU A N 1
ATOM 2194 C CA . LEU A 1 284 ? -12.022 -10.241 19.048 1.00 90.06 284 LEU A CA 1
ATOM 2195 C C . LEU A 1 284 ? -11.733 -10.183 20.556 1.00 90.06 284 LEU A C 1
ATOM 2197 O O . LEU A 1 284 ? -12.143 -9.234 21.231 1.00 90.06 284 LEU A O 1
ATOM 2201 N N . ALA A 1 285 ? -10.973 -11.142 21.093 1.00 89.25 285 ALA A N 1
ATOM 2202 C CA . ALA A 1 285 ? -10.593 -11.184 22.502 1.00 89.25 285 ALA A CA 1
ATOM 2203 C C . ALA A 1 285 ? -9.826 -9.924 22.941 1.00 89.25 285 ALA A C 1
ATOM 2205 O O . ALA A 1 285 ? -10.059 -9.426 24.050 1.00 89.25 285 ALA A O 1
ATOM 2206 N N . VAL A 1 286 ? -8.976 -9.356 22.075 1.00 89.19 286 VAL A N 1
ATOM 2207 C CA . VAL A 1 286 ? -8.256 -8.090 22.326 1.00 89.19 286 VAL A CA 1
ATOM 2208 C C . VAL A 1 286 ? -9.002 -6.837 21.838 1.00 89.19 286 VAL A C 1
ATOM 2210 O O . VAL A 1 286 ? -8.499 -5.728 22.012 1.00 89.19 286 VAL A O 1
ATOM 2213 N N . GLY A 1 287 ? -10.216 -6.980 21.298 1.00 85.38 287 GLY A N 1
ATOM 2214 C CA . GLY A 1 287 ? -11.066 -5.870 20.847 1.00 85.38 287 GLY A CA 1
ATOM 2215 C C . GLY A 1 287 ? -10.856 -5.432 19.393 1.00 85.38 287 GLY A C 1
ATOM 2216 O O . GLY A 1 287 ? -11.369 -4.384 18.999 1.00 85.38 287 GLY A O 1
ATOM 2217 N N . LEU A 1 288 ? -10.131 -6.209 18.583 1.00 88.75 288 LEU A N 1
ATOM 2218 C CA . LEU A 1 288 ? -9.987 -5.953 17.151 1.00 88.75 288 LEU A CA 1
ATOM 2219 C C . LEU A 1 288 ? -11.249 -6.399 16.395 1.00 88.75 288 LEU A C 1
ATOM 2221 O O . LEU A 1 288 ? -11.635 -7.562 16.440 1.00 88.75 288 LEU A O 1
ATOM 2225 N N . VAL A 1 289 ? -11.850 -5.480 15.633 1.00 88.50 289 VAL A N 1
ATOM 2226 C CA . VAL A 1 289 ? -12.943 -5.764 14.670 1.00 88.50 289 VAL A CA 1
ATOM 2227 C C . VAL A 1 289 ? -12.488 -5.747 13.206 1.00 88.50 289 VAL A C 1
ATOM 2229 O O . VAL A 1 289 ? -13.297 -5.725 12.282 1.00 88.50 289 VAL A O 1
ATOM 2232 N N . TYR A 1 290 ? -11.174 -5.768 13.001 1.00 90.44 290 TYR A N 1
ATOM 2233 C CA . TYR A 1 290 ? -10.500 -5.935 11.718 1.00 90.44 290 TYR A CA 1
ATOM 2234 C C . TYR A 1 290 ? -9.325 -6.899 11.928 1.00 90.44 290 TYR A C 1
ATOM 2236 O O . TYR A 1 290 ? -8.774 -6.914 13.031 1.00 90.44 290 TYR A O 1
ATOM 2244 N N . PRO A 1 291 ? -8.898 -7.668 10.910 1.00 90.44 291 PRO A N 1
ATOM 2245 C CA . PRO A 1 291 ? -7.690 -8.486 11.012 1.00 90.44 291 PRO A CA 1
ATOM 2246 C C . PRO A 1 291 ? -6.458 -7.648 11.390 1.00 90.44 291 PRO A C 1
ATOM 2248 O O . PRO A 1 291 ? -6.426 -6.444 11.136 1.00 90.44 291 PRO A O 1
ATOM 2251 N N . SER A 1 292 ? -5.409 -8.281 11.928 1.00 86.12 292 SER A N 1
ATOM 2252 C CA . SER A 1 292 ? -4.103 -7.616 12.103 1.00 86.12 292 SER A CA 1
ATOM 2253 C C . SER A 1 292 ? -3.602 -7.009 10.782 1.00 86.12 292 SER A C 1
ATOM 2255 O O . SER A 1 292 ? -3.703 -7.635 9.722 1.00 86.12 292 SER A O 1
ATOM 2257 N N . ILE A 1 293 ? -2.996 -5.819 10.859 1.00 82.31 293 ILE A N 1
ATOM 2258 C CA . ILE A 1 293 ? -2.460 -5.087 9.700 1.00 82.31 293 ILE A CA 1
ATOM 2259 C C . ILE A 1 293 ? -1.361 -5.869 8.967 1.00 82.31 293 ILE A C 1
ATOM 2261 O O . ILE A 1 293 ? -1.206 -5.730 7.758 1.00 82.31 293 ILE A O 1
ATOM 2265 N N . GLU A 1 294 ? -0.660 -6.772 9.654 1.00 84.44 294 GLU A N 1
ATOM 2266 C CA . GLU A 1 294 ? 0.315 -7.686 9.046 1.00 84.44 294 GLU A CA 1
ATOM 2267 C C . GLU A 1 294 ? -0.343 -8.650 8.039 1.00 84.44 294 GLU A C 1
ATOM 2269 O O . GLU A 1 294 ? 0.244 -8.995 7.013 1.00 84.44 294 GLU A O 1
ATOM 2274 N N . ARG A 1 295 ? -1.606 -9.035 8.280 1.00 89.62 295 ARG A N 1
ATOM 2275 C CA . ARG A 1 295 ? -2.394 -9.929 7.413 1.00 89.62 295 ARG A CA 1
ATOM 2276 C C . ARG A 1 295 ? -3.062 -9.203 6.236 1.00 89.62 295 ARG A C 1
ATOM 2278 O O . ARG A 1 295 ? -3.768 -9.840 5.454 1.00 89.62 295 ARG A O 1
ATOM 2285 N N . ILE A 1 296 ? -2.819 -7.901 6.037 1.00 88.94 296 ILE A N 1
ATOM 2286 C CA . ILE A 1 296 ? -3.455 -7.092 4.977 1.00 88.94 296 ILE A CA 1
ATOM 2287 C C . ILE A 1 296 ? -3.249 -7.654 3.558 1.00 88.94 296 ILE A C 1
ATOM 2289 O O . ILE A 1 296 ? -4.142 -7.544 2.714 1.00 88.94 296 ILE A O 1
ATOM 2293 N N . ARG A 1 297 ? -2.108 -8.305 3.279 1.00 88.88 297 ARG A N 1
ATOM 2294 C CA . ARG A 1 297 ? -1.833 -8.932 1.970 1.00 88.88 297 ARG A CA 1
ATOM 2295 C C . ARG A 1 297 ? -2.658 -10.195 1.727 1.00 88.88 297 ARG A C 1
ATOM 2297 O O . ARG A 1 297 ? -3.117 -10.397 0.601 1.00 88.88 297 ARG A O 1
ATOM 2304 N N . ASP A 1 298 ? -2.877 -11.007 2.759 1.00 91.88 298 ASP A N 1
ATOM 2305 C CA . ASP A 1 298 ? -3.734 -12.192 2.671 1.00 91.88 298 ASP A CA 1
ATOM 2306 C C . ASP A 1 298 ? -5.215 -11.812 2.661 1.00 91.88 298 ASP A C 1
ATOM 2308 O O . ASP A 1 298 ? -5.969 -12.373 1.871 1.00 91.88 298 ASP A O 1
ATOM 2312 N N . ALA A 1 299 ? -5.620 -10.781 3.411 1.00 93.81 299 ALA A N 1
ATOM 2313 C CA . ALA A 1 299 ? -6.957 -10.199 3.291 1.00 93.81 299 ALA A CA 1
ATOM 2314 C C . ALA A 1 299 ? -7.220 -9.671 1.872 1.00 93.81 299 ALA A C 1
ATOM 2316 O O . ALA A 1 299 ? -8.231 -10.010 1.259 1.00 93.81 299 ALA A O 1
ATOM 2317 N N . SER A 1 300 ? -6.262 -8.939 1.292 1.00 94.12 300 SER A N 1
ATOM 2318 C CA . SER A 1 300 ? -6.341 -8.468 -0.097 1.00 94.12 300 SER A CA 1
ATOM 2319 C C . SER A 1 300 ? -6.460 -9.621 -1.100 1.00 94.12 300 SER A C 1
ATOM 2321 O O . SER A 1 300 ? -7.214 -9.516 -2.065 1.00 94.12 300 SER A O 1
ATOM 2323 N N . ARG A 1 301 ? -5.747 -10.734 -0.879 1.00 95.25 301 ARG A N 1
ATOM 2324 C CA . ARG A 1 301 ? -5.818 -11.945 -1.713 1.00 95.25 301 ARG A CA 1
ATOM 2325 C C . ARG A 1 301 ? -7.168 -12.654 -1.579 1.00 95.25 301 ARG A C 1
ATOM 2327 O O . ARG A 1 301 ? -7.794 -12.933 -2.596 1.00 95.25 301 ARG A O 1
ATOM 2334 N N . ALA A 1 302 ? -7.639 -12.892 -0.356 1.00 96.94 302 ALA A N 1
ATOM 2335 C CA . ALA A 1 302 ? -8.918 -13.547 -0.083 1.00 96.94 302 ALA A CA 1
ATOM 2336 C C . ALA A 1 302 ? -10.103 -12.753 -0.655 1.00 96.94 302 ALA A C 1
ATOM 2338 O O . ALA A 1 302 ? -10.941 -13.318 -1.360 1.00 96.94 302 ALA A O 1
ATOM 2339 N N . ILE A 1 303 ? -10.116 -11.430 -0.445 1.00 97.81 303 ILE A N 1
ATOM 2340 C CA . ILE A 1 303 ? -11.058 -10.513 -1.097 1.00 97.81 303 ILE A CA 1
ATOM 2341 C C . ILE A 1 303 ? -10.955 -10.669 -2.614 1.00 97.81 303 ILE A C 1
ATOM 2343 O O . ILE A 1 303 ? -11.962 -10.932 -3.266 1.00 97.81 303 ILE A O 1
ATOM 2347 N N . ALA A 1 304 ? -9.751 -10.577 -3.190 1.00 97.69 304 ALA A N 1
ATOM 2348 C CA . ALA A 1 304 ? -9.594 -10.647 -4.638 1.00 97.69 304 ALA A CA 1
ATOM 2349 C C . ALA A 1 304 ? -10.129 -11.961 -5.242 1.00 97.69 304 ALA A C 1
ATOM 2351 O O . ALA A 1 304 ? -10.760 -11.932 -6.299 1.00 97.69 304 ALA A O 1
ATOM 2352 N N . VAL A 1 305 ? -9.947 -13.093 -4.553 1.00 98.06 305 VAL A N 1
ATOM 2353 C CA . VAL A 1 305 ? -10.514 -14.394 -4.943 1.00 98.06 305 VAL A CA 1
ATOM 2354 C C . VAL A 1 305 ? -12.043 -14.363 -4.924 1.00 98.06 305 VAL A C 1
ATOM 2356 O O . VAL A 1 305 ? -12.658 -14.764 -5.911 1.00 98.06 305 VAL A O 1
ATOM 2359 N N . LYS A 1 306 ? -12.680 -13.833 -3.871 1.00 98.19 306 LYS A N 1
ATOM 2360 C CA . LYS A 1 306 ? -14.152 -13.762 -3.793 1.00 98.19 306 LYS A CA 1
ATOM 2361 C C . LYS A 1 306 ? -14.774 -12.802 -4.803 1.00 98.19 306 LYS A C 1
ATOM 2363 O O . LYS A 1 306 ? -15.818 -13.110 -5.381 1.00 98.19 306 LYS A O 1
ATOM 2368 N N . LEU A 1 307 ? -14.099 -11.698 -5.111 1.00 98.06 307 LEU A N 1
ATOM 2369 C CA . LEU A 1 307 ? -14.517 -10.799 -6.188 1.00 98.06 307 LEU A CA 1
ATOM 2370 C C . LEU A 1 307 ? -14.329 -11.433 -7.572 1.00 98.06 307 LEU A C 1
ATOM 2372 O O . LEU A 1 307 ? -15.185 -11.253 -8.435 1.00 98.06 307 LEU A O 1
ATOM 2376 N N . ALA A 1 308 ? -13.267 -12.217 -7.785 1.00 97.56 308 ALA A N 1
ATOM 2377 C CA . ALA A 1 308 ? -13.072 -12.977 -9.017 1.00 97.56 308 ALA A CA 1
ATOM 2378 C C . ALA A 1 308 ? -14.132 -14.079 -9.194 1.00 97.56 308 ALA A C 1
ATOM 2380 O O . ALA A 1 308 ? -14.734 -14.169 -10.264 1.00 97.56 308 ALA A O 1
ATOM 2381 N N . GLU A 1 309 ? -14.413 -14.878 -8.156 1.00 97.69 309 GLU A N 1
ATOM 2382 C CA . GLU A 1 309 ? -15.488 -15.884 -8.148 1.00 97.69 309 GLU A CA 1
ATOM 2383 C C . GLU A 1 309 ? -16.826 -15.270 -8.594 1.00 97.69 309 GLU A C 1
ATOM 2385 O O . GLU A 1 309 ? -17.439 -15.746 -9.555 1.00 97.69 309 GLU A O 1
ATOM 2390 N N . TYR A 1 310 ? -17.233 -14.165 -7.957 1.00 97.88 310 TYR A N 1
ATOM 2391 C CA . TYR A 1 310 ? -18.455 -13.441 -8.305 1.00 97.88 310 TYR A CA 1
ATOM 2392 C C . TYR A 1 310 ? -18.407 -12.859 -9.724 1.00 97.88 310 TYR A C 1
ATOM 2394 O O . TYR A 1 310 ? -19.378 -12.983 -10.473 1.00 97.88 310 TYR A O 1
ATOM 2402 N N . ALA A 1 311 ? -17.289 -12.247 -10.124 1.00 97.62 311 ALA A N 1
ATOM 2403 C CA . ALA A 1 311 ? -17.156 -11.603 -11.426 1.00 97.62 311 ALA A CA 1
ATOM 2404 C C . ALA A 1 311 ? -17.184 -12.593 -12.599 1.00 97.62 311 ALA A C 1
ATOM 2406 O O . ALA A 1 311 ? -17.690 -12.236 -13.663 1.00 97.62 311 ALA A O 1
ATOM 2407 N N . TYR A 1 312 ? -16.702 -13.829 -12.425 1.00 97.75 312 TYR A N 1
ATOM 2408 C CA . TYR A 1 312 ? -16.906 -14.890 -13.417 1.00 97.75 312 TYR A CA 1
ATOM 2409 C C . TYR A 1 312 ? -18.356 -15.387 -13.430 1.00 97.75 312 TYR A C 1
ATOM 2411 O O . TYR A 1 312 ? -18.920 -15.539 -14.510 1.00 97.75 312 TYR A O 1
ATOM 2419 N N . ALA A 1 313 ? -18.983 -15.589 -12.265 1.00 97.12 313 ALA A N 1
ATOM 2420 C CA . ALA A 1 313 ? -20.379 -16.037 -12.186 1.00 97.12 313 ALA A CA 1
ATOM 2421 C C . ALA A 1 313 ? -21.371 -15.045 -12.831 1.00 97.12 313 ALA A C 1
ATOM 2423 O O . ALA A 1 313 ? -22.346 -15.463 -13.451 1.00 97.12 313 ALA A O 1
ATOM 2424 N N . HIS A 1 314 ? -21.091 -13.740 -12.745 1.00 96.81 314 HIS A N 1
ATOM 2425 C CA . HIS A 1 314 ? -21.949 -12.666 -13.263 1.00 96.81 314 HIS A CA 1
ATOM 2426 C C . HIS A 1 314 ? -21.447 -12.052 -14.584 1.00 96.81 314 HIS A C 1
ATOM 2428 O O . HIS A 1 314 ? -21.903 -10.983 -14.983 1.00 96.81 314 HIS A O 1
ATOM 2434 N N . ASN A 1 315 ? -20.521 -12.717 -15.291 1.00 96.12 315 ASN A N 1
ATOM 2435 C CA . ASN A 1 315 ? -19.963 -12.281 -16.584 1.00 96.12 315 ASN A CA 1
ATOM 2436 C C . ASN A 1 315 ? -19.295 -10.882 -16.577 1.00 96.12 315 ASN A C 1
ATOM 2438 O O . ASN A 1 315 ? -19.143 -10.249 -17.625 1.00 96.12 315 ASN A O 1
ATOM 2442 N N . LEU A 1 316 ? -18.874 -10.380 -15.413 1.00 96.75 316 LEU A N 1
ATOM 2443 C CA . LEU A 1 316 ? -18.187 -9.090 -15.268 1.00 96.75 316 LEU A CA 1
ATOM 2444 C C . LEU A 1 316 ? -16.700 -9.184 -15.652 1.00 96.75 316 LEU A C 1
ATOM 2446 O O . LEU A 1 316 ? -16.154 -8.231 -16.215 1.00 96.75 316 LEU A O 1
ATOM 2450 N N . ALA A 1 317 ? -16.064 -10.325 -15.364 1.00 97.19 317 ALA A N 1
ATOM 2451 C CA . ALA A 1 317 ? -14.686 -10.645 -15.744 1.00 97.19 317 ALA A CA 1
ATOM 2452 C C . ALA A 1 317 ? -14.535 -10.838 -17.267 1.00 97.19 317 ALA A C 1
ATOM 2454 O O . ALA A 1 317 ? -15.463 -11.287 -17.940 1.00 97.19 317 ALA A O 1
ATOM 2455 N N . THR A 1 318 ? -13.359 -10.506 -17.813 1.00 97.12 318 THR A N 1
ATOM 2456 C CA . THR A 1 318 ? -13.043 -10.657 -19.253 1.00 97.12 318 THR A CA 1
ATOM 2457 C C . THR A 1 318 ? -11.661 -11.244 -19.543 1.00 97.12 318 THR A C 1
ATOM 2459 O O . THR A 1 318 ? -11.252 -11.333 -20.702 1.00 97.12 318 THR A O 1
ATOM 2462 N N . LEU A 1 319 ? -10.930 -11.689 -18.518 1.00 96.44 319 LEU A N 1
ATOM 2463 C CA . LEU A 1 319 ? -9.840 -12.635 -18.733 1.00 96.44 319 LEU A CA 1
ATOM 2464 C C . LEU A 1 319 ? -10.430 -13.962 -19.247 1.00 96.44 319 LEU A C 1
ATOM 2466 O O . LEU A 1 319 ? -11.395 -14.478 -18.686 1.00 96.44 319 LEU A O 1
ATOM 2470 N N . TYR A 1 320 ? -9.849 -14.498 -20.319 1.00 93.44 320 TYR A N 1
ATOM 2471 C CA . TYR A 1 320 ? -10.231 -15.779 -20.905 1.00 93.44 320 TYR A CA 1
ATOM 2472 C C . TYR A 1 320 ? -8.972 -16.564 -21.327 1.00 93.44 320 TYR A C 1
ATOM 2474 O O . TYR A 1 320 ? -8.072 -15.950 -21.910 1.00 93.44 320 TYR A O 1
ATOM 2482 N N . PRO A 1 321 ? -8.898 -17.891 -21.089 1.00 95.12 321 PRO A N 1
ATOM 2483 C CA . PRO A 1 321 ? -9.857 -18.699 -20.324 1.00 95.12 321 PRO A CA 1
ATOM 2484 C C . PRO A 1 321 ? -9.921 -18.280 -18.846 1.00 95.12 321 PRO A C 1
ATOM 2486 O O . PRO A 1 321 ? -9.025 -17.603 -18.341 1.00 95.12 321 PRO A O 1
ATOM 2489 N N . LYS A 1 322 ? -10.993 -18.678 -18.147 1.00 96.56 322 LYS A N 1
ATOM 2490 C CA . LYS A 1 322 ? -11.037 -18.586 -16.683 1.00 9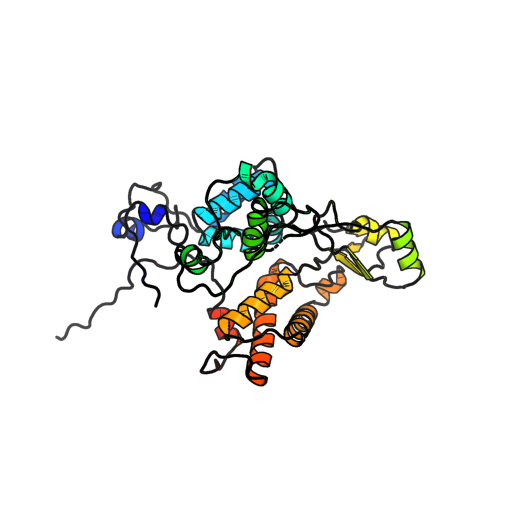6.5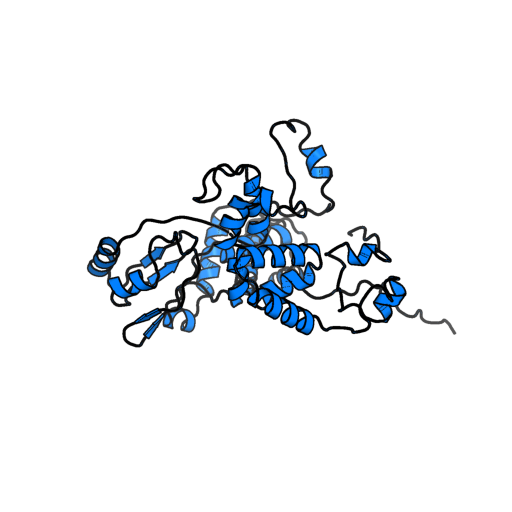6 322 LYS A CA 1
ATOM 2491 C C . LYS A 1 322 ? -9.929 -19.495 -16.116 1.00 96.56 322 LYS A C 1
ATOM 2493 O O . LYS A 1 322 ? -9.899 -20.659 -16.507 1.00 96.56 322 LYS A O 1
ATOM 2498 N N . PRO A 1 323 ? -9.066 -19.024 -15.199 1.00 96.62 323 PRO A N 1
ATOM 2499 C CA . PRO A 1 323 ? -8.104 -19.886 -14.514 1.00 96.62 323 PRO A CA 1
ATOM 2500 C C . PRO A 1 323 ? -8.808 -20.949 -13.660 1.00 96.62 323 PRO A C 1
ATOM 2502 O O . PRO A 1 323 ? -9.737 -20.620 -12.917 1.00 96.62 323 PRO A O 1
ATOM 2505 N N . ASP A 1 324 ? -8.337 -22.196 -13.728 1.00 95.81 324 ASP A N 1
ATOM 2506 C CA . ASP A 1 324 ? -8.903 -23.319 -12.964 1.00 95.81 324 ASP A CA 1
ATOM 2507 C C . ASP A 1 324 ? -8.785 -23.094 -11.448 1.00 95.81 324 ASP A C 1
ATOM 2509 O O . ASP A 1 324 ? -9.739 -23.312 -10.700 1.00 95.81 324 ASP A O 1
ATOM 2513 N N . ASN A 1 325 ? -7.634 -22.575 -11.005 1.00 96.81 325 ASN A N 1
ATOM 2514 C CA . ASN A 1 325 ? -7.367 -22.178 -9.626 1.00 96.81 325 ASN A CA 1
ATOM 2515 C C . ASN A 1 325 ? -7.230 -20.649 -9.522 1.00 96.81 325 ASN A C 1
ATOM 2517 O O . ASN A 1 325 ? -6.184 -20.080 -9.845 1.00 96.81 325 ASN A O 1
ATOM 2521 N N . LEU A 1 326 ? -8.292 -19.972 -9.069 1.00 96.12 326 LEU A N 1
ATOM 2522 C CA . LEU A 1 326 ? -8.304 -18.510 -8.930 1.00 96.12 326 LEU A CA 1
ATOM 2523 C C . LEU A 1 326 ? -7.357 -18.000 -7.832 1.00 96.12 326 LEU A C 1
ATOM 2525 O O . LEU A 1 326 ? -6.771 -16.937 -8.013 1.00 96.12 326 LEU A O 1
ATOM 2529 N N . ASP A 1 327 ? -7.180 -18.736 -6.728 1.00 95.06 327 ASP A N 1
ATOM 2530 C CA . ASP A 1 327 ? -6.293 -18.320 -5.630 1.00 95.06 327 ASP A CA 1
ATOM 2531 C C . ASP A 1 327 ? -4.824 -18.343 -6.055 1.00 95.06 327 ASP A C 1
ATOM 2533 O O . ASP A 1 327 ? -4.107 -17.357 -5.892 1.00 95.06 327 ASP A O 1
ATOM 2537 N N . GLU A 1 328 ? -4.395 -19.437 -6.678 1.00 94.88 328 GLU A N 1
ATOM 2538 C CA . GLU A 1 328 ? -3.042 -19.572 -7.215 1.00 94.88 328 GLU A CA 1
ATOM 2539 C C . GLU A 1 328 ? -2.782 -18.582 -8.352 1.00 94.88 328 GLU A C 1
ATOM 2541 O O . GLU A 1 328 ? -1.749 -17.915 -8.349 1.00 94.88 328 GLU A O 1
ATOM 2546 N N . PHE A 1 329 ? -3.736 -18.397 -9.271 1.00 95.81 329 PHE A N 1
ATOM 2547 C CA . PHE A 1 329 ? -3.615 -17.392 -10.326 1.00 95.81 329 PHE A CA 1
ATOM 2548 C C . PHE A 1 329 ? -3.463 -15.972 -9.760 1.00 95.81 329 PHE A C 1
ATOM 2550 O O . PHE A 1 329 ? -2.576 -15.230 -10.186 1.00 95.81 329 PHE A O 1
ATOM 2557 N N . ILE A 1 330 ? -4.288 -15.587 -8.782 1.00 93.81 330 ILE A N 1
ATOM 2558 C CA . ILE A 1 330 ? -4.209 -14.265 -8.148 1.00 93.81 330 ILE A CA 1
ATOM 2559 C C . ILE A 1 330 ? -2.894 -14.115 -7.380 1.00 93.81 330 ILE A C 1
ATOM 2561 O O . ILE A 1 330 ? -2.217 -13.102 -7.545 1.00 93.81 330 ILE A O 1
ATOM 2565 N N . LYS A 1 331 ? -2.478 -15.134 -6.619 1.00 91.44 331 LYS A N 1
ATOM 2566 C CA . LYS A 1 331 ? -1.197 -15.174 -5.897 1.00 91.44 331 LYS A CA 1
ATOM 2567 C C . LYS A 1 331 ? 0.007 -15.025 -6.836 1.00 91.44 331 LYS A C 1
ATOM 2569 O O . LYS A 1 331 ? 0.915 -14.263 -6.521 1.00 91.44 331 LYS A O 1
ATOM 2574 N N . LEU A 1 332 ? -0.001 -15.682 -7.999 1.00 90.19 332 LEU A N 1
ATOM 2575 C CA . LEU A 1 332 ? 1.041 -15.557 -9.030 1.00 90.19 332 LEU A CA 1
ATOM 2576 C C . LEU A 1 332 ? 1.062 -14.178 -9.715 1.00 90.19 332 LEU A C 1
ATOM 2578 O O . LEU A 1 332 ? 2.087 -13.794 -10.271 1.00 90.19 332 LEU A O 1
ATOM 2582 N N . ASN A 1 333 ? -0.042 -13.425 -9.668 1.00 87.19 333 ASN A N 1
ATOM 2583 C CA . ASN A 1 333 ? -0.123 -12.051 -10.173 1.00 87.19 333 ASN A CA 1
ATOM 2584 C C . ASN A 1 333 ? 0.071 -10.980 -9.076 1.00 87.19 333 ASN A C 1
ATOM 2586 O O . ASN A 1 333 ? 0.080 -9.788 -9.389 1.00 87.19 333 ASN A O 1
ATOM 2590 N N . GLN A 1 334 ? 0.235 -11.355 -7.801 1.00 85.06 334 GLN A N 1
ATOM 2591 C CA . GLN A 1 334 ? 0.637 -10.409 -6.758 1.00 85.06 334 GLN A CA 1
ATOM 2592 C C . GLN A 1 334 ? 2.120 -10.055 -6.909 1.00 85.06 334 GLN A C 1
ATOM 2594 O O . GLN A 1 334 ? 2.961 -10.930 -7.100 1.00 85.06 334 GLN A O 1
ATOM 2599 N N . TYR A 1 335 ? 2.466 -8.774 -6.744 1.00 82.44 335 TYR A N 1
ATOM 2600 C CA . TYR A 1 335 ? 3.866 -8.350 -6.760 1.00 82.44 335 TYR A CA 1
ATOM 2601 C C . TYR A 1 335 ? 4.658 -9.033 -5.633 1.00 82.44 335 TYR A C 1
ATOM 2603 O O . TYR A 1 335 ? 4.357 -8.860 -4.441 1.00 82.44 335 TYR A O 1
ATOM 2611 N N . ALA A 1 336 ? 5.671 -9.803 -6.031 1.00 84.06 336 ALA A N 1
ATOM 2612 C CA . ALA A 1 336 ? 6.649 -10.426 -5.156 1.00 84.06 336 ALA A CA 1
ATOM 2613 C C . ALA A 1 336 ? 7.887 -9.526 -5.072 1.00 84.06 336 ALA A C 1
A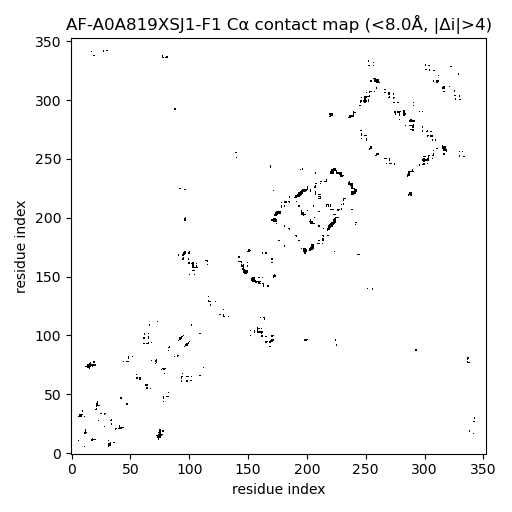TOM 2615 O O . ALA A 1 336 ? 8.627 -9.384 -6.043 1.00 84.06 336 ALA A O 1
ATOM 2616 N N . ALA A 1 337 ? 8.117 -8.931 -3.901 1.00 84.06 337 ALA A N 1
ATOM 2617 C CA . ALA A 1 337 ? 9.257 -8.054 -3.650 1.00 84.06 337 ALA A CA 1
ATOM 2618 C C . ALA A 1 337 ? 10.543 -8.886 -3.428 1.00 84.06 337 ALA A C 1
ATOM 2620 O O . ALA A 1 337 ? 11.058 -9.046 -2.320 1.00 84.06 337 ALA A O 1
ATOM 2621 N N . GLN A 1 338 ? 11.026 -9.500 -4.502 1.00 87.69 338 GLN A N 1
ATOM 2622 C CA . GLN A 1 338 ? 12.258 -10.282 -4.557 1.00 87.69 338 GLN A CA 1
ATOM 2623 C C . GLN A 1 338 ? 13.066 -9.819 -5.766 1.00 87.69 338 GLN A C 1
ATOM 2625 O O . GLN A 1 338 ? 12.497 -9.516 -6.814 1.00 87.69 338 GLN A O 1
ATOM 2630 N N . TYR A 1 339 ? 14.392 -9.768 -5.632 1.00 90.44 339 TYR A N 1
ATOM 2631 C CA . TYR A 1 339 ? 15.257 -9.434 -6.757 1.00 90.44 339 TYR A CA 1
ATOM 2632 C C . TYR A 1 339 ? 15.179 -10.536 -7.816 1.00 90.44 339 TYR A C 1
ATOM 2634 O O . TYR A 1 339 ? 15.734 -11.617 -7.632 1.00 90.44 339 TYR A O 1
ATOM 2642 N N . GLN A 1 340 ? 14.503 -10.246 -8.925 1.00 85.81 340 GLN A N 1
ATOM 2643 C CA . GLN A 1 340 ? 14.471 -11.117 -10.098 1.00 85.81 340 GLN A CA 1
ATOM 2644 C C . GLN A 1 340 ? 15.874 -11.227 -10.703 1.00 85.81 340 GLN A C 1
ATOM 2646 O O . GLN A 1 340 ? 16.656 -10.275 -10.626 1.00 85.81 340 GLN A O 1
ATOM 2651 N N . ASP A 1 341 ? 16.207 -12.364 -11.311 1.00 83.25 341 ASP A N 1
ATOM 2652 C CA . ASP A 1 341 ? 17.395 -12.425 -12.164 1.00 83.25 341 ASP A CA 1
ATOM 2653 C C . ASP A 1 341 ? 17.184 -11.514 -13.384 1.00 83.25 341 ASP A C 1
ATOM 2655 O O . ASP A 1 341 ? 16.093 -11.457 -13.954 1.00 83.25 341 ASP A O 1
ATOM 2659 N N . ILE A 1 342 ? 18.222 -10.761 -13.738 1.00 83.31 342 ILE A N 1
ATOM 2660 C CA . ILE A 1 342 ? 18.229 -9.828 -14.871 1.00 83.31 342 ILE A CA 1
ATOM 2661 C C . ILE A 1 342 ? 19.253 -10.225 -15.941 1.00 83.31 342 ILE A C 1
ATOM 2663 O O . ILE A 1 342 ? 19.348 -9.564 -16.978 1.00 83.31 342 ILE A O 1
ATOM 2667 N N . LEU A 1 343 ? 20.002 -11.309 -15.716 1.00 85.75 343 LEU A N 1
ATOM 2668 C CA . LEU A 1 343 ? 20.812 -11.947 -16.741 1.00 85.75 343 LEU A CA 1
ATOM 2669 C C . LEU A 1 343 ? 19.932 -12.873 -17.603 1.00 85.75 343 LEU A C 1
ATOM 2671 O O . LEU A 1 343 ? 18.954 -13.442 -17.115 1.00 85.75 343 LEU A O 1
ATOM 2675 N N . PRO A 1 344 ? 20.237 -13.046 -18.902 1.00 83.81 344 PRO A N 1
ATOM 2676 C CA . PRO A 1 344 ? 19.542 -14.029 -19.722 1.00 83.81 344 PRO A CA 1
ATOM 2677 C C . PRO A 1 344 ? 19.811 -15.447 -19.207 1.00 83.81 344 PRO A C 1
ATOM 2679 O O . PRO A 1 344 ? 20.967 -15.862 -19.118 1.00 83.81 344 PRO A O 1
ATOM 2682 N N . ALA A 1 345 ? 18.752 -16.209 -18.927 1.00 85.62 345 ALA A N 1
ATOM 2683 C CA . ALA A 1 345 ? 18.875 -17.623 -18.590 1.00 85.62 345 ALA A CA 1
ATOM 2684 C C . ALA A 1 345 ? 19.602 -18.378 -19.717 1.00 85.62 345 ALA A C 1
ATOM 2686 O O . ALA A 1 345 ? 19.221 -18.278 -20.886 1.00 85.62 345 ALA A O 1
ATOM 2687 N N . THR A 1 346 ? 20.640 -19.139 -19.369 1.00 85.81 346 THR A N 1
ATOM 2688 C CA . THR A 1 346 ? 21.425 -19.929 -20.325 1.00 85.81 346 THR A CA 1
ATOM 2689 C C . THR A 1 346 ? 21.135 -21.419 -20.173 1.00 85.81 346 THR A C 1
ATOM 2691 O O . THR A 1 346 ? 20.865 -21.914 -19.080 1.00 85.81 346 THR A O 1
ATOM 2694 N N . TRP A 1 347 ? 21.189 -22.148 -21.285 1.00 90.50 347 TRP A N 1
ATOM 2695 C CA . TRP A 1 347 ? 21.079 -23.604 -21.317 1.00 90.50 347 TRP A CA 1
ATOM 2696 C C . TRP A 1 347 ? 22.034 -24.162 -22.370 1.00 90.50 347 TRP A C 1
ATOM 2698 O O . TRP A 1 347 ? 22.299 -23.522 -23.391 1.00 90.50 347 TRP A O 1
ATOM 2708 N N . GLN A 1 348 ? 22.569 -25.358 -22.128 1.00 91.06 348 GLN A N 1
ATOM 2709 C CA . GLN A 1 348 ? 23.404 -26.031 -23.118 1.00 91.06 348 GLN A CA 1
ATOM 2710 C C . GLN A 1 348 ? 22.535 -26.680 -24.197 1.00 91.06 348 GLN A C 1
ATOM 2712 O O . GLN A 1 348 ? 21.467 -27.225 -23.921 1.00 91.06 348 GLN A O 1
ATOM 2717 N N . TRP A 1 349 ? 23.010 -26.627 -25.438 1.00 88.12 349 TRP A N 1
ATOM 2718 C CA . TRP A 1 349 ? 22.456 -27.418 -26.530 1.00 88.12 349 TRP A CA 1
ATOM 2719 C C . TRP A 1 349 ? 23.022 -28.836 -26.449 1.00 88.12 349 TRP A C 1
ATOM 2721 O O . TRP A 1 349 ? 24.210 -29.009 -26.178 1.00 88.12 349 TRP A O 1
ATOM 2731 N N . HIS A 1 350 ? 22.200 -29.849 -26.726 1.00 83.38 350 HIS A N 1
ATOM 2732 C CA . HIS A 1 350 ? 22.711 -31.205 -26.905 1.00 83.38 350 HIS A CA 1
ATOM 2733 C C . HIS A 1 350 ? 23.609 -31.254 -28.145 1.00 83.38 350 HIS A C 1
ATOM 2735 O O . HIS A 1 350 ? 23.161 -30.968 -29.257 1.00 83.38 350 HIS A O 1
ATOM 2741 N N . THR A 1 351 ? 24.872 -31.630 -27.958 1.00 79.50 351 THR A N 1
ATOM 2742 C CA . THR A 1 351 ? 25.780 -31.935 -29.063 1.00 79.50 351 THR A CA 1
ATOM 2743 C C . THR A 1 351 ? 25.325 -33.220 -29.743 1.00 79.50 351 THR A C 1
ATOM 2745 O O . THR A 1 351 ? 25.199 -34.259 -29.094 1.00 79.50 351 THR A O 1
ATOM 2748 N N . LEU A 1 352 ? 25.091 -33.154 -31.052 1.00 70.69 352 LEU A N 1
ATOM 2749 C CA . LEU A 1 352 ? 24.999 -34.350 -31.883 1.00 70.69 352 LEU A CA 1
ATOM 2750 C C . LEU A 1 352 ? 26.411 -34.947 -31.990 1.00 70.69 352 LEU A C 1
ATOM 2752 O O . LEU A 1 352 ? 27.327 -34.249 -32.429 1.00 70.69 352 LEU A O 1
ATOM 2756 N N . ASN A 1 353 ? 26.563 -36.194 -31.539 1.00 64.62 353 ASN A N 1
ATOM 2757 C CA . ASN A 1 353 ? 27.791 -36.989 -31.659 1.00 64.62 353 ASN A CA 1
ATOM 2758 C C . ASN A 1 353 ? 27.871 -37.674 -33.030 1.00 64.62 353 ASN A C 1
ATOM 2760 O O . ASN A 1 353 ? 26.796 -38.085 -33.524 1.00 64.62 353 ASN A O 1
#

Secondary structure (DSSP, 8-state):
--------GGGGGT-TTT--GGG--HHHHHHTT-TTSS-S----HHHHHHHHHHHHHTSSSHHHHHHHHHHHHTT-HHHHHHHHHHTHHHHHHHHSTTHHHHHHHTHHHH--S--S----GGGTTTHHHHHTT-S-S---------STTBTTTB--GGGGGHHHHHHTT---------HHHHHHHHHH-SS-EEEE--SSGGGSSS-HHHHHHHTTT--EEEESS--PPEEETTEEE--EE--GGGTHHHHHHHHHHHT-S---HHHHHHHHHHHHTT--HHHHHTT-SS--GGGHHHHHHHHHHHHHHHHHHTT----SSPPS-HHHHHHHHS---S----SPP--PPPPP-

Sequence (353 aa):
MSSHRYLIGRNVLLDGRTDKGTAFSIEERQALRIHGLLPPSIATIELQIERFMENLRLMPDDLSRYIALLALQDRNETLFYRVLMQHTEETMPLVYTPTVGLACQKYGLIFAKPKGSFVAIHDKGHVYDVLANWPEHDVRAIVVTDGERILGLGDLGCNGMGIPVGKLSAAGQGPAFTREILEKMASLNEHPVIFALSNPTSKAECTAQEAYEATNGQCVFASGSPFPSVKYQGKTYVPGQGNNSYIFPGVGLAVVTCRIRHIPEELFYIAAKTLSELVTEDDLAVGLVYPSIERIRDASRAIAVKLAEYAYAHNLATLYPKPDNLDEFIKLNQYAAQYQDILPATWQWHTLN

Mean predicted aligned error: 8.79 Å

pLDDT: mean 86.5, std 11.47, range [27.94, 98.19]

Radius of gyration: 23.36 Å; Cα contacts (8 Å, |Δi|>4): 519; chains: 1; bounding box: 62×61×66 Å

Nearest PDB structures (foldseek):
  1o0s-assembly1_A  TM=9.463E-01  e=3.725E-30  Ascaris suum
  5ou5-assembly1_A  TM=9.538E-01  e=1.066E-29  Zea mays
  6c7n-assembly1_A  TM=9.452E-01  e=2.002E-29  Sorghum bicolor
  6w57-assembly1_A  TM=9.030E-01  e=3.477E-21  Trypanosoma cruzi
  6c7n-assembly1_D  TM=7.209E-01  e=1.049E-20  Sorghum bicolor